Protein AF-K9REZ1-F1 (afdb_monomer)

Nearest PDB structures (foldseek):
  3eqz-assembly1_B-3  TM=6.236E-01  e=1.082E-02  Colwellia psychrerythraea 34H
  2l82-asse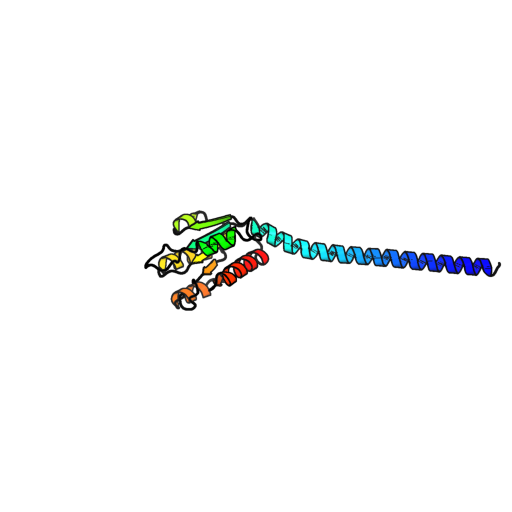mbly1_A  TM=4.446E-01  e=1.397E-02  synthetic construct
  3odp-assembly1_A-2  TM=4.265E-01  e=1.805E-02  Clostridium novyi NT
  7c7s-assembly1_B  TM=4.469E-01  e=6.938E-01  Homo sapiens
  3h24-assembly1_A-2  TM=3.001E-01  e=8.963E-01  Bacillus anthracis str. A2012

Mean predicted aligned error: 8.95 Å

Foldseek 3Di:
DDPVVVVVVVVVVVVVVVVVVVVVVVVVVVVVVVVVVVVVVVLVVLLVVLLQFEEEEAFAPDDPPPPRQCPVLLVVQCPDPSNVNYNYHYDPDCVVLVPDDLRHAYEYEQDPDVVSVVSVLVSCQVSVHAYEYEDQQDPPSDDPVNVVSVVVHDRYHYDHDSVVVVVVSSCCSSPDGDDD

Solvent-accessible surface area (backbone atoms only — not comparable to full-atom values): 10146 Å² total; per-residue (Å²): 134,59,68,67,61,55,54,52,53,51,54,52,51,51,52,50,51,53,50,50,53,50,52,50,50,49,51,52,52,51,51,53,49,51,54,52,52,51,56,52,49,55,55,49,50,49,29,60,58,41,38,65,28,40,38,38,35,40,20,40,69,68,68,87,85,49,90,48,59,56,58,67,59,50,46,53,47,56,70,33,82,93,38,57,66,36,49,75,45,79,40,62,53,74,75,67,55,82,72,64,56,72,67,36,37,38,38,37,44,68,63,96,49,65,65,63,51,49,55,54,48,53,53,29,60,78,55,73,26,43,36,35,37,35,33,85,65,39,90,69,71,68,47,72,72,53,50,60,56,49,76,74,48,90,54,61,47,82,28,42,46,71,72,49,42,56,51,50,54,52,49,49,33,62,67,58,85,84,78,133

pLDDT: mean 84.23, std 11.23, range [49.91, 96.44]

Structure (mmCIF, N/CA/C/O backbone):
data_AF-K9REZ1-F1
#
_entry.id   AF-K9REZ1-F1
#
loop_
_atom_site.group_PDB
_atom_site.id
_atom_site.type_symbol
_atom_site.label_atom_id
_atom_site.label_alt_id
_atom_site.label_comp_id
_atom_site.label_asym_id
_atom_site.label_entity_id
_atom_site.label_seq_id
_atom_site.pdbx_PDB_ins_code
_atom_site.Cartn_x
_atom_site.Cartn_y
_atom_site.Cartn_z
_atom_site.occupancy
_atom_site.B_iso_or_equiv
_atom_site.auth_seq_id
_atom_site.auth_comp_id
_atom_site.auth_asym_id
_atom_site.auth_atom_id
_atom_site.pdbx_PDB_model_num
ATOM 1 N N . MET A 1 1 ? 51.579 -4.250 -58.804 1.00 56.97 1 MET A N 1
ATOM 2 C CA . MET A 1 1 ? 50.614 -3.838 -57.763 1.00 56.97 1 MET A CA 1
ATOM 3 C C . MET A 1 1 ? 51.369 -3.921 -56.447 1.00 56.97 1 MET A C 1
ATOM 5 O O . MET A 1 1 ? 51.675 -5.025 -56.017 1.00 56.97 1 MET A O 1
ATOM 9 N N . ASP A 1 2 ? 51.824 -2.782 -55.924 1.00 72.06 2 ASP A N 1
ATOM 10 C CA . ASP A 1 2 ? 52.833 -2.743 -54.858 1.00 72.06 2 ASP A CA 1
ATOM 11 C C . ASP A 1 2 ? 52.292 -3.264 -53.528 1.00 72.06 2 ASP A C 1
ATOM 13 O O . ASP A 1 2 ? 51.192 -2.903 -53.108 1.00 72.06 2 ASP A O 1
ATOM 17 N N . ALA A 1 3 ? 53.085 -4.096 -52.848 1.00 69.25 3 ALA A N 1
ATOM 18 C CA . ALA A 1 3 ? 52.731 -4.699 -51.564 1.00 69.25 3 ALA A CA 1
ATOM 19 C C . ALA A 1 3 ? 52.290 -3.649 -50.526 1.00 69.25 3 ALA A C 1
ATOM 21 O O . ALA A 1 3 ? 51.374 -3.902 -49.748 1.00 69.25 3 ALA A O 1
ATOM 22 N N . GLN A 1 4 ? 52.862 -2.440 -50.570 1.00 72.88 4 GLN A N 1
ATOM 23 C CA . GLN A 1 4 ? 52.458 -1.316 -49.719 1.00 72.88 4 GLN A CA 1
ATOM 24 C C . GLN A 1 4 ? 50.988 -0.903 -49.913 1.00 72.88 4 GLN A C 1
ATOM 26 O O . GLN A 1 4 ? 50.299 -0.657 -48.924 1.00 72.88 4 GLN A O 1
ATOM 31 N N . ASN A 1 5 ? 50.472 -0.909 -51.146 1.00 72.50 5 ASN A N 1
ATOM 32 C CA . ASN A 1 5 ? 49.075 -0.558 -51.429 1.00 72.50 5 ASN A CA 1
ATOM 33 C C . ASN A 1 5 ? 48.104 -1.634 -50.915 1.00 72.50 5 ASN A C 1
ATOM 35 O O . ASN A 1 5 ? 47.015 -1.316 -50.443 1.00 72.50 5 ASN A O 1
ATOM 39 N N . ILE A 1 6 ? 48.510 -2.908 -50.956 1.00 67.88 6 ILE A N 1
ATOM 40 C CA . ILE A 1 6 ? 47.719 -4.033 -50.431 1.00 67.88 6 ILE A CA 1
ATOM 41 C C . ILE A 1 6 ? 47.675 -3.987 -48.894 1.00 67.88 6 ILE A C 1
ATOM 43 O O . ILE A 1 6 ? 46.601 -4.113 -48.311 1.00 67.88 6 ILE A O 1
ATOM 47 N N . PHE A 1 7 ? 48.807 -3.728 -48.227 1.00 67.25 7 PHE A N 1
ATOM 48 C CA . PHE A 1 7 ? 48.864 -3.590 -46.765 1.00 67.25 7 PHE A CA 1
ATOM 49 C C . PHE A 1 7 ? 48.063 -2.386 -46.243 1.00 67.25 7 PHE A C 1
ATOM 51 O O . PHE A 1 7 ? 47.365 -2.507 -45.234 1.00 67.25 7 PHE A O 1
ATOM 58 N N . GLN A 1 8 ? 48.103 -1.242 -46.935 1.00 70.81 8 GLN A N 1
ATOM 59 C CA . GLN A 1 8 ? 47.292 -0.073 -46.572 1.00 70.81 8 GLN A CA 1
ATOM 60 C C . GLN A 1 8 ? 45.789 -0.325 -46.766 1.00 70.81 8 GLN A C 1
ATOM 62 O O . GLN A 1 8 ? 44.988 0.086 -45.925 1.00 70.81 8 GLN A O 1
ATOM 67 N N . ALA A 1 9 ? 45.398 -1.041 -47.826 1.00 68.38 9 ALA A N 1
ATOM 68 C CA . ALA A 1 9 ? 44.007 -1.423 -48.071 1.00 68.38 9 ALA A CA 1
ATOM 69 C C . ALA A 1 9 ? 43.472 -2.439 -47.041 1.00 68.38 9 ALA A C 1
ATOM 71 O O . ALA A 1 9 ? 42.326 -2.334 -46.612 1.00 68.38 9 ALA A O 1
ATOM 72 N N . LEU A 1 10 ? 44.296 -3.396 -46.602 1.00 68.81 10 LEU A N 1
ATOM 73 C CA . LEU A 1 10 ? 43.926 -4.351 -45.548 1.00 68.81 10 LEU A CA 1
ATOM 74 C C . LEU A 1 10 ? 43.768 -3.654 -44.188 1.00 68.81 10 LEU A C 1
ATOM 76 O O . LEU A 1 10 ? 42.764 -3.847 -43.507 1.00 68.81 10 LEU A O 1
ATOM 80 N N . THR A 1 11 ? 44.701 -2.764 -43.838 1.00 78.56 11 THR A N 1
ATOM 81 C CA . THR A 1 11 ? 44.652 -1.998 -42.578 1.00 78.56 11 THR A CA 1
ATOM 82 C C . THR A 1 11 ? 43.427 -1.077 -42.507 1.00 78.56 11 THR A C 1
ATOM 84 O O . THR A 1 11 ? 42.795 -0.959 -41.457 1.00 78.56 11 THR A O 1
ATOM 87 N N . SER A 1 12 ? 43.054 -0.434 -43.620 1.00 80.56 12 SER A N 1
ATOM 88 C CA . SER A 1 12 ? 41.863 0.424 -43.674 1.00 80.56 12 SER A CA 1
ATOM 89 C C . SER A 1 12 ? 40.556 -0.374 -43.621 1.00 80.56 12 SER A C 1
ATOM 91 O O . SER A 1 12 ? 39.600 0.069 -42.980 1.00 80.56 12 SER A O 1
ATOM 93 N N . ALA A 1 13 ? 40.521 -1.575 -44.209 1.00 83.81 13 ALA A N 1
ATOM 94 C CA . ALA A 1 13 ? 39.383 -2.486 -44.116 1.00 83.81 13 ALA A CA 1
ATOM 95 C C . ALA A 1 13 ? 39.175 -3.024 -42.687 1.00 83.81 13 ALA A C 1
ATOM 97 O O . ALA A 1 13 ? 38.042 -3.052 -42.202 1.00 83.81 13 ALA A O 1
ATOM 98 N N . ASP A 1 14 ? 40.249 -3.387 -41.982 1.00 85.69 14 ASP A N 1
ATOM 99 C CA . ASP A 1 14 ? 40.176 -3.836 -40.586 1.00 85.69 14 ASP A CA 1
ATOM 100 C C . ASP A 1 14 ? 39.760 -2.704 -39.636 1.00 85.69 14 ASP A C 1
ATOM 102 O O . ASP A 1 14 ? 38.931 -2.911 -38.743 1.00 85.69 14 ASP A O 1
ATOM 106 N N . ALA A 1 15 ? 40.254 -1.482 -39.866 1.00 85.38 15 ALA A N 1
ATOM 107 C CA . ALA A 1 15 ? 39.818 -0.295 -39.131 1.00 85.38 15 ALA A CA 1
ATOM 108 C C . ALA A 1 15 ? 38.320 -0.009 -39.345 1.00 85.38 15 ALA A C 1
ATOM 110 O O . ALA A 1 15 ? 37.593 0.230 -38.378 1.00 85.38 15 ALA A O 1
ATOM 111 N N . LEU A 1 16 ? 37.835 -0.101 -40.589 1.00 89.25 16 LEU A N 1
ATOM 112 C CA . LEU A 1 16 ? 36.417 0.059 -40.921 1.00 89.25 16 LEU A CA 1
ATOM 113 C C . LEU A 1 16 ? 35.558 -1.018 -40.247 1.00 89.25 16 LEU A C 1
ATOM 115 O O . LEU A 1 16 ? 34.520 -0.710 -39.663 1.00 89.25 16 LEU A O 1
ATOM 119 N N . ARG A 1 17 ? 36.003 -2.278 -40.281 1.00 91.31 17 ARG A N 1
ATOM 120 C CA . ARG A 1 17 ? 35.318 -3.399 -39.629 1.00 91.31 17 ARG A CA 1
ATOM 121 C C . ARG A 1 17 ? 35.220 -3.186 -38.119 1.00 91.31 17 ARG A C 1
ATOM 123 O O . ARG A 1 17 ? 34.135 -3.333 -37.561 1.00 91.31 17 ARG A O 1
ATOM 130 N N . SER A 1 18 ? 36.321 -2.808 -37.468 1.00 88.19 18 SER A N 1
ATOM 131 C CA . SER A 1 18 ? 36.358 -2.505 -36.031 1.00 88.19 18 SER A CA 1
ATOM 132 C C . SER A 1 18 ? 35.419 -1.350 -35.663 1.00 88.19 18 SER A C 1
ATOM 134 O O . SER A 1 18 ? 34.658 -1.439 -34.695 1.00 88.19 18 SER A O 1
ATOM 136 N N . LEU A 1 19 ? 35.395 -0.296 -36.484 1.00 92.19 19 LEU A N 1
ATOM 137 C CA . LEU A 1 19 ? 34.500 0.843 -36.304 1.00 92.19 19 LEU A CA 1
ATOM 138 C C . LEU A 1 19 ? 33.027 0.429 -36.425 1.00 92.19 19 LEU A C 1
ATOM 140 O O . LEU A 1 19 ? 32.226 0.778 -35.561 1.00 92.19 19 LEU A O 1
ATOM 144 N N . ILE A 1 20 ? 32.672 -0.383 -37.427 1.00 93.12 20 ILE A N 1
ATOM 145 C CA . ILE A 1 20 ? 31.309 -0.913 -37.592 1.00 93.12 20 ILE A CA 1
ATOM 146 C C . ILE A 1 20 ? 30.906 -1.775 -36.388 1.00 93.12 20 ILE A C 1
ATOM 148 O O . ILE A 1 20 ? 29.826 -1.573 -35.835 1.00 93.12 20 ILE A O 1
ATOM 152 N N . PHE A 1 21 ? 31.762 -2.697 -35.934 1.00 94.31 21 PHE A N 1
ATOM 153 C CA . PHE A 1 21 ? 31.472 -3.516 -34.749 1.00 94.31 21 PHE A CA 1
ATOM 154 C C . PHE A 1 21 ? 31.289 -2.673 -33.487 1.00 94.31 21 PHE A C 1
ATOM 156 O O . PHE A 1 21 ? 30.399 -2.963 -32.690 1.00 94.31 21 PHE A O 1
ATOM 163 N N . THR A 1 22 ? 32.089 -1.619 -33.324 1.00 92.62 22 THR A N 1
ATOM 164 C CA . THR A 1 22 ? 31.974 -0.687 -32.195 1.00 92.62 22 THR A CA 1
ATOM 165 C C . THR A 1 22 ? 30.656 0.088 -32.244 1.00 92.62 22 THR A C 1
ATOM 167 O O . THR A 1 22 ? 29.972 0.208 -31.232 1.00 92.62 22 THR A O 1
ATOM 170 N N . LEU A 1 23 ? 30.239 0.562 -33.420 1.00 94.25 23 LEU A N 1
ATOM 171 C CA . LEU A 1 23 ? 28.950 1.241 -33.577 1.00 94.25 23 LEU A CA 1
ATOM 172 C C . LEU A 1 23 ? 27.767 0.296 -33.332 1.00 94.25 23 LEU A C 1
ATOM 174 O O . LEU A 1 23 ? 26.799 0.680 -32.674 1.00 94.25 23 LEU A O 1
ATOM 178 N N . ILE A 1 24 ? 27.848 -0.948 -33.811 1.00 94.75 24 ILE A N 1
ATOM 179 C CA . ILE A 1 24 ? 26.820 -1.968 -33.568 1.00 94.75 24 ILE A CA 1
ATOM 180 C C . ILE A 1 24 ? 26.739 -2.300 -32.074 1.00 94.75 24 ILE A C 1
ATOM 182 O O . ILE A 1 24 ? 25.639 -2.346 -31.523 1.00 94.75 24 ILE A O 1
ATOM 186 N N . SER A 1 25 ? 27.874 -2.497 -31.397 1.00 94.81 25 SER A N 1
ATOM 187 C CA . SER A 1 25 ? 27.890 -2.813 -29.965 1.00 94.81 25 SER A CA 1
ATOM 188 C C . SER A 1 25 ? 27.354 -1.654 -29.121 1.00 94.81 25 SER A C 1
ATOM 190 O O . SER A 1 25 ? 26.557 -1.889 -28.212 1.00 94.81 25 SER A O 1
ATOM 192 N N . MET A 1 26 ? 27.683 -0.406 -29.474 1.00 95.00 26 MET A N 1
ATOM 193 C CA . MET A 1 26 ? 27.085 0.792 -28.875 1.00 95.00 26 MET A CA 1
ATOM 194 C C . MET A 1 26 ? 25.572 0.849 -29.105 1.00 95.00 26 MET A C 1
ATOM 196 O O . MET A 1 26 ? 24.821 1.100 -28.163 1.00 95.00 26 MET A O 1
ATOM 200 N N . GLY A 1 27 ? 25.108 0.569 -30.326 1.00 95.81 27 GLY A N 1
ATOM 201 C CA . GLY A 1 27 ? 23.683 0.549 -30.660 1.00 95.81 27 GLY A CA 1
ATOM 202 C C . GLY A 1 27 ? 22.902 -0.499 -29.862 1.00 95.81 27 GLY A C 1
ATOM 203 O O . GLY A 1 27 ? 21.854 -0.193 -29.290 1.00 95.81 27 GLY A O 1
ATOM 204 N N . ILE A 1 28 ? 23.440 -1.717 -29.753 1.00 96.44 28 ILE A N 1
ATOM 205 C CA . ILE A 1 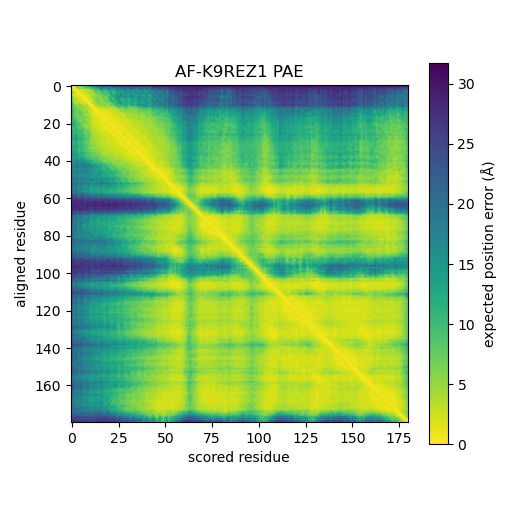28 ? 22.853 -2.794 -28.942 1.00 96.44 28 ILE A CA 1
ATOM 206 C C . ILE A 1 28 ? 22.846 -2.403 -27.460 1.00 96.44 28 ILE A C 1
ATOM 208 O O . ILE A 1 28 ? 21.817 -2.542 -26.796 1.00 96.44 28 ILE A O 1
ATOM 212 N N . GLY A 1 29 ? 23.957 -1.867 -26.943 1.00 96.06 29 GLY A N 1
ATOM 213 C CA . GLY A 1 29 ? 24.061 -1.412 -25.556 1.00 96.06 29 GLY A CA 1
ATOM 214 C C . GLY A 1 29 ? 23.039 -0.324 -25.219 1.00 96.06 29 GLY A C 1
ATOM 215 O O . GLY A 1 29 ? 22.340 -0.417 -24.206 1.00 96.06 29 GLY A O 1
ATOM 216 N N . ALA A 1 30 ? 22.882 0.666 -26.099 1.00 96.19 30 ALA A N 1
ATOM 217 C CA . ALA A 1 30 ? 21.887 1.724 -25.954 1.00 96.19 30 ALA A CA 1
ATOM 218 C C . ALA A 1 30 ? 20.455 1.168 -25.979 1.00 96.19 30 ALA A C 1
ATOM 220 O O . ALA A 1 30 ? 19.637 1.537 -25.135 1.00 96.19 30 ALA A O 1
ATOM 221 N N . PHE A 1 31 ? 20.154 0.238 -26.890 1.00 96.31 31 PHE A N 1
ATOM 222 C CA . PHE A 1 31 ? 18.834 -0.386 -26.982 1.00 96.31 31 PHE A CA 1
ATOM 223 C C . PHE A 1 31 ? 18.479 -1.203 -25.733 1.00 96.31 31 PHE A C 1
ATOM 225 O O . PHE A 1 31 ? 17.372 -1.069 -25.204 1.00 96.31 31 PHE A O 1
ATOM 232 N N . ILE A 1 32 ? 19.413 -2.018 -25.231 1.00 95.88 32 ILE A N 1
ATOM 233 C CA . ILE A 1 32 ? 19.219 -2.804 -24.003 1.00 95.88 32 ILE A CA 1
ATOM 234 C C . ILE A 1 32 ? 18.994 -1.869 -22.813 1.00 95.88 32 ILE A C 1
ATOM 236 O O . ILE A 1 32 ? 18.035 -2.053 -22.061 1.00 95.88 32 ILE A O 1
ATOM 240 N N . THR A 1 33 ? 19.822 -0.829 -22.682 1.00 95.38 33 THR A N 1
ATOM 241 C CA . THR A 1 33 ? 19.706 0.165 -21.606 1.00 95.38 33 THR A CA 1
ATOM 242 C C . THR A 1 33 ? 18.359 0.881 -21.663 1.00 95.38 33 THR A C 1
ATOM 244 O O . THR A 1 33 ? 17.663 0.968 -20.654 1.00 95.38 33 THR A O 1
ATOM 247 N N . TYR A 1 34 ? 17.932 1.321 -22.848 1.00 95.69 34 TYR A N 1
ATOM 248 C CA . TYR A 1 34 ? 16.625 1.940 -23.053 1.00 95.69 34 TYR A CA 1
ATOM 249 C C . TYR A 1 34 ? 15.474 1.013 -22.644 1.00 95.69 34 TYR A C 1
ATOM 251 O O . TYR A 1 34 ? 14.575 1.426 -21.911 1.00 95.69 34 TYR A O 1
ATOM 259 N N . LYS A 1 35 ? 15.498 -0.257 -23.074 1.00 94.25 35 LYS A N 1
ATOM 260 C CA . LYS A 1 35 ? 14.467 -1.242 -22.712 1.00 94.25 35 LYS A CA 1
ATOM 261 C C . LYS A 1 35 ? 14.418 -1.492 -21.207 1.00 94.25 35 LYS A C 1
ATOM 263 O O . LYS A 1 35 ? 13.324 -1.587 -20.650 1.00 94.25 35 LYS A O 1
ATOM 268 N N . PHE A 1 36 ? 15.575 -1.573 -20.559 1.00 93.00 36 PHE A N 1
ATOM 269 C CA . PHE A 1 36 ? 15.678 -1.753 -19.116 1.00 93.00 36 PHE A CA 1
ATOM 270 C C . PHE A 1 36 ? 15.131 -0.543 -18.345 1.00 93.00 36 PHE A C 1
ATOM 272 O O . PHE A 1 36 ? 14.285 -0.709 -17.466 1.00 93.00 36 PHE A O 1
ATOM 279 N N . LEU A 1 37 ? 15.528 0.675 -18.730 1.00 92.38 37 LEU A N 1
ATOM 280 C CA . LEU A 1 37 ? 15.008 1.912 -18.143 1.00 92.38 37 LEU A CA 1
ATOM 281 C C . LEU A 1 37 ? 13.496 2.030 -18.334 1.00 92.38 37 LEU A C 1
ATOM 283 O O . LEU A 1 37 ? 12.779 2.319 -17.382 1.00 92.38 37 LEU A O 1
ATOM 287 N N . PHE A 1 38 ? 12.989 1.732 -19.532 1.00 90.25 38 PHE A N 1
ATOM 288 C CA . PHE A 1 38 ? 11.554 1.739 -19.806 1.00 90.25 38 PHE A CA 1
ATOM 289 C C . PHE A 1 38 ? 10.788 0.733 -18.933 1.00 90.25 38 PHE A C 1
ATOM 291 O O . PHE A 1 38 ? 9.696 1.027 -18.443 1.00 90.25 38 PHE A O 1
ATOM 298 N N . PHE A 1 39 ? 11.356 -0.454 -18.708 1.00 86.31 39 PHE A N 1
ATOM 299 C CA . PHE A 1 39 ? 10.761 -1.467 -17.840 1.00 86.31 39 PHE A CA 1
ATOM 300 C C . PHE A 1 39 ? 10.666 -1.005 -16.377 1.00 86.31 39 PHE A C 1
ATOM 302 O O . PHE A 1 39 ? 9.612 -1.176 -15.760 1.00 86.31 39 PHE A O 1
ATOM 309 N N . ILE A 1 40 ? 11.727 -0.397 -15.834 1.00 86.69 40 ILE A N 1
ATOM 310 C CA . ILE A 1 40 ? 11.722 0.177 -14.477 1.00 86.69 40 ILE A CA 1
ATOM 311 C C . ILE A 1 40 ? 10.731 1.337 -14.397 1.00 86.69 40 ILE A C 1
ATOM 313 O O . ILE A 1 40 ? 9.845 1.331 -13.542 1.00 86.69 40 ILE A O 1
ATOM 317 N N . TYR A 1 41 ? 10.804 2.267 -15.350 1.00 87.75 41 TYR A N 1
ATOM 318 C CA . TYR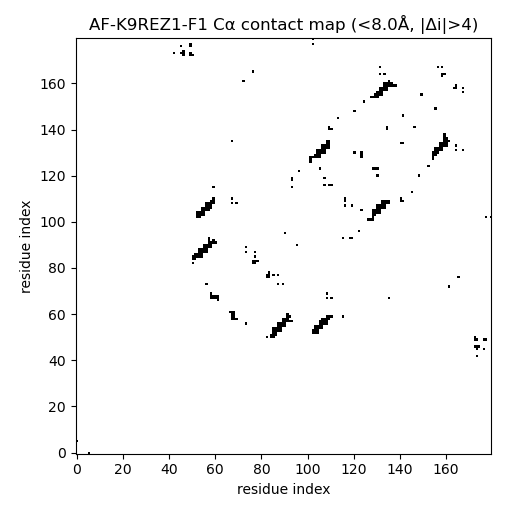 A 1 41 ? 9.941 3.441 -15.406 1.00 87.75 41 TYR A CA 1
ATOM 319 C C . TYR A 1 41 ? 8.455 3.068 -15.412 1.00 87.75 41 TYR A C 1
ATOM 321 O O . TYR A 1 41 ? 7.644 3.682 -14.725 1.00 87.75 41 TYR A O 1
ATOM 329 N N . ARG A 1 42 ? 8.072 2.001 -16.126 1.00 81.31 42 ARG A N 1
ATOM 330 C CA . ARG A 1 42 ? 6.684 1.520 -16.132 1.00 81.31 42 ARG A CA 1
ATOM 331 C C . ARG A 1 42 ? 6.205 1.068 -14.747 1.00 81.31 42 ARG A C 1
ATOM 333 O O . ARG A 1 42 ? 5.037 1.279 -14.420 1.00 81.31 42 ARG A O 1
ATOM 340 N N . LYS A 1 43 ? 7.070 0.438 -13.944 1.00 77.69 43 LYS A N 1
ATOM 341 C CA . LYS A 1 43 ? 6.735 0.034 -12.567 1.00 77.69 43 LYS A CA 1
ATOM 342 C C . LYS A 1 43 ? 6.596 1.248 -11.658 1.00 77.69 43 LYS A C 1
ATOM 344 O O . LYS A 1 43 ? 5.633 1.329 -10.899 1.00 77.69 43 LYS A O 1
ATOM 349 N N . GLU A 1 44 ? 7.505 2.206 -11.784 1.00 82.69 44 GLU A N 1
ATOM 350 C CA . GLU A 1 44 ? 7.453 3.453 -11.022 1.00 82.69 44 GLU A CA 1
ATOM 351 C C . GLU A 1 44 ? 6.204 4.269 -11.360 1.00 82.69 44 GLU A C 1
ATOM 353 O O . GLU A 1 44 ? 5.509 4.738 -10.465 1.00 82.69 44 GLU A O 1
ATOM 358 N N . MET A 1 45 ? 5.829 4.349 -12.637 1.00 81.44 45 MET A N 1
ATOM 359 C CA . MET A 1 45 ? 4.613 5.038 -13.073 1.00 81.44 45 MET A CA 1
ATOM 360 C C . MET A 1 45 ? 3.342 4.510 -12.401 1.00 81.44 45 MET A C 1
ATOM 362 O O . MET A 1 45 ? 2.450 5.292 -12.067 1.00 81.44 45 MET A O 1
ATOM 366 N N . LYS A 1 46 ? 3.248 3.194 -12.177 1.00 81.44 46 LYS A N 1
ATOM 367 C CA . LYS A 1 46 ? 2.123 2.593 -11.449 1.00 81.44 46 LYS A CA 1
ATOM 368 C C . LYS A 1 46 ? 2.083 3.074 -9.998 1.00 81.44 46 LYS A C 1
ATOM 370 O O . LYS A 1 46 ? 1.029 3.496 -9.529 1.00 81.44 46 LYS A O 1
ATOM 375 N N . LEU A 1 47 ? 3.231 3.055 -9.324 1.00 82.44 47 LEU A N 1
ATOM 376 C CA . LEU A 1 47 ? 3.371 3.553 -7.958 1.00 82.44 47 LEU A CA 1
ATOM 377 C C . LEU A 1 47 ? 2.971 5.038 -7.872 1.00 82.44 47 LEU A C 1
ATOM 379 O O . LEU A 1 47 ? 2.141 5.402 -7.042 1.00 82.44 47 LEU A O 1
ATOM 383 N N . PHE A 1 48 ? 3.460 5.876 -8.792 1.00 82.44 48 PHE A N 1
ATOM 384 C CA . PHE A 1 48 ? 3.114 7.300 -8.850 1.00 82.44 48 PHE A CA 1
ATOM 385 C C . PHE A 1 48 ? 1.632 7.562 -9.113 1.00 82.44 48 PHE A C 1
ATOM 387 O O . PHE A 1 48 ? 1.054 8.473 -8.519 1.00 82.44 48 PHE A O 1
ATOM 394 N N . ARG A 1 49 ? 0.981 6.764 -9.967 1.00 82.56 49 ARG A N 1
ATOM 395 C CA . ARG A 1 49 ? -0.475 6.849 -10.145 1.00 82.56 49 ARG A CA 1
ATOM 396 C C . ARG A 1 49 ? -1.203 6.498 -8.850 1.00 82.56 49 ARG A C 1
ATOM 398 O O . ARG A 1 49 ? -2.127 7.206 -8.458 1.00 82.56 49 ARG A O 1
ATOM 405 N N . ASN A 1 50 ? -0.762 5.446 -8.172 1.00 84.12 50 ASN A N 1
ATOM 406 C CA . ASN A 1 50 ? -1.375 4.989 -6.935 1.00 84.12 50 ASN A CA 1
ATOM 407 C C . ASN A 1 50 ? -1.172 5.960 -5.764 1.00 84.12 50 ASN A C 1
ATOM 409 O O . ASN A 1 50 ? -2.024 6.009 -4.882 1.00 84.12 50 ASN A O 1
ATOM 413 N N . PHE A 1 51 ? -0.129 6.793 -5.765 1.00 84.00 51 PHE A N 1
ATOM 414 C CA . PHE A 1 51 ? 0.023 7.847 -4.755 1.00 84.00 51 PHE A CA 1
ATOM 415 C C . PHE A 1 51 ? -1.069 8.924 -4.799 1.00 84.00 51 PHE A C 1
ATOM 417 O O . PHE A 1 51 ? -1.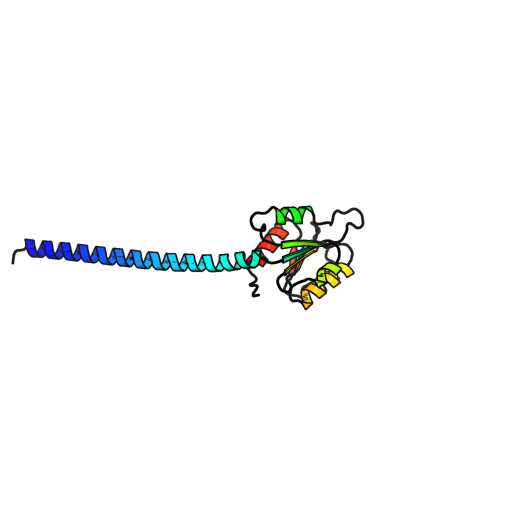274 9.616 -3.811 1.00 84.00 51 PHE A O 1
ATOM 424 N N . LYS A 1 52 ? -1.839 9.037 -5.889 1.00 82.00 52 LYS A N 1
ATOM 425 C CA . LYS A 1 52 ? -3.003 9.941 -5.952 1.00 82.00 52 LYS A CA 1
ATOM 426 C C . LYS A 1 52 ? -4.234 9.402 -5.215 1.00 82.00 52 LYS A C 1
ATOM 428 O O . LYS A 1 52 ? -5.268 10.069 -5.165 1.00 82.00 52 LYS A O 1
ATOM 433 N N . ARG A 1 53 ? -4.166 8.177 -4.689 1.00 82.38 53 ARG A N 1
ATOM 434 C CA . ARG A 1 53 ? -5.302 7.509 -4.051 1.00 82.38 53 ARG A CA 1
ATOM 435 C C . ARG A 1 53 ? -5.626 8.142 -2.704 1.00 82.38 53 ARG A C 1
ATOM 437 O O . ARG A 1 53 ? -4.782 8.729 -2.028 1.00 82.38 53 ARG A O 1
ATOM 444 N N . LYS A 1 54 ? -6.889 8.007 -2.309 1.00 87.50 54 LYS A N 1
ATOM 445 C CA . LYS A 1 54 ? -7.356 8.450 -0.995 1.00 87.50 54 LYS A CA 1
ATOM 446 C C . LYS A 1 54 ? -7.023 7.371 0.031 1.00 87.50 54 LYS A C 1
ATOM 448 O O . LYS A 1 54 ? -7.355 6.204 -0.177 1.00 87.50 54 LYS A O 1
ATOM 453 N N . LEU A 1 55 ? -6.401 7.774 1.131 1.00 89.94 55 LEU A N 1
ATOM 454 C CA . LEU A 1 55 ? -6.178 6.927 2.293 1.00 89.94 55 LEU A CA 1
ATOM 455 C C . LEU A 1 55 ? -7.150 7.342 3.391 1.00 89.94 55 LEU A C 1
ATOM 457 O O . LEU A 1 55 ? -7.136 8.490 3.837 1.00 89.94 55 LEU A O 1
ATOM 461 N N . ILE A 1 56 ? -8.002 6.416 3.817 1.00 90.62 56 ILE A N 1
ATOM 462 C CA . ILE A 1 56 ? -9.004 6.672 4.850 1.00 90.62 56 ILE A CA 1
ATOM 463 C C . ILE A 1 56 ? -8.580 5.945 6.117 1.00 90.62 56 ILE A C 1
ATOM 465 O O . ILE A 1 56 ? -8.446 4.728 6.118 1.00 90.62 56 ILE A O 1
ATOM 469 N N . VAL A 1 57 ? -8.376 6.693 7.194 1.00 91.06 57 VAL A N 1
ATOM 470 C CA . VAL A 1 57 ? -8.006 6.162 8.504 1.00 91.06 57 VAL A CA 1
ATOM 471 C C . VAL A 1 57 ? -9.231 6.209 9.404 1.00 91.06 57 VAL A C 1
ATOM 473 O O . VAL A 1 57 ? -9.705 7.284 9.773 1.00 91.06 57 VAL A O 1
ATOM 476 N N . LEU A 1 58 ? -9.755 5.030 9.710 1.00 89.19 58 LEU A N 1
ATOM 477 C CA . LEU A 1 58 ? -10.864 4.790 10.618 1.00 89.19 58 LEU A CA 1
ATOM 478 C C . LEU A 1 58 ? -10.279 4.367 11.961 1.00 89.19 58 LEU A C 1
ATOM 480 O O . LEU A 1 58 ? -9.882 3.218 12.137 1.00 89.19 58 LEU A O 1
ATOM 484 N N . ALA A 1 59 ? -10.176 5.321 12.878 1.00 86.06 59 ALA A N 1
ATOM 485 C CA . ALA A 1 59 ? -9.645 5.088 14.214 1.00 86.06 59 ALA A CA 1
ATOM 486 C C . ALA A 1 59 ? -10.776 5.293 15.230 1.00 86.06 59 ALA A C 1
ATOM 488 O O . ALA A 1 59 ? -11.346 6.390 15.258 1.00 86.06 59 ALA A O 1
ATOM 489 N N . PRO A 1 60 ? -11.135 4.281 16.038 1.00 79.50 60 PRO A N 1
ATOM 490 C CA . PRO A 1 60 ? -12.174 4.431 17.044 1.00 79.50 60 PRO A CA 1
ATOM 491 C C . PRO A 1 60 ? -11.801 5.538 18.038 1.00 79.50 60 PRO A C 1
ATOM 493 O O . PRO A 1 60 ? -10.633 5.767 18.352 1.00 79.50 60 PRO A O 1
ATOM 496 N N . GLU A 1 61 ? -12.810 6.261 18.522 1.00 70.31 61 GLU A N 1
ATOM 497 C CA . GLU A 1 61 ? -12.601 7.262 19.565 1.00 70.31 61 GLU A CA 1
ATOM 498 C C . GLU A 1 61 ? -12.098 6.615 20.855 1.00 70.31 61 GLU A C 1
ATOM 500 O O . GLU A 1 61 ? -12.465 5.488 21.191 1.00 70.31 61 GLU A O 1
ATOM 505 N N . ASN A 1 62 ? -11.256 7.362 21.569 1.00 62.88 62 ASN A N 1
ATOM 506 C CA . ASN A 1 62 ? -10.612 6.956 22.809 1.00 62.88 62 ASN A CA 1
ATOM 507 C C . ASN A 1 62 ? -11.679 6.581 23.855 1.00 62.88 62 ASN A C 1
ATOM 509 O O . ASN A 1 62 ? -12.247 7.440 24.530 1.00 62.88 62 ASN A O 1
ATOM 513 N N . LYS A 1 63 ? -11.993 5.288 23.962 1.00 52.72 63 LYS A N 1
ATOM 514 C CA . LYS A 1 63 ? -12.836 4.736 25.020 1.00 52.72 63 LYS A CA 1
ATOM 515 C C . LYS A 1 63 ? -11.910 4.027 26.002 1.00 52.72 63 LYS A C 1
ATOM 517 O O . LYS A 1 63 ? -11.201 3.104 25.621 1.00 52.72 63 LYS A O 1
ATOM 522 N N . TYR A 1 64 ? -11.954 4.451 27.266 1.00 50.00 64 TYR A N 1
ATOM 523 C CA . TYR A 1 64 ? -11.224 3.855 28.399 1.00 50.00 64 TYR A CA 1
ATOM 524 C C . TYR A 1 64 ? -9.725 4.190 28.520 1.00 50.00 64 TYR A C 1
ATOM 526 O O . TYR A 1 64 ? -8.959 3.393 29.053 1.00 50.00 64 TYR A O 1
ATOM 534 N N . GLY A 1 65 ? -9.297 5.382 28.090 1.00 51.94 65 GLY A N 1
ATOM 535 C CA . GLY A 1 65 ? -7.979 5.929 28.449 1.00 51.94 65 GLY A CA 1
ATOM 536 C C . GLY A 1 65 ? -6.781 5.300 27.729 1.00 51.94 65 GLY A C 1
ATOM 537 O O . GLY A 1 65 ? -5.644 5.650 28.036 1.00 51.94 65 GLY A O 1
ATOM 538 N N . GLN A 1 66 ? -7.015 4.410 26.761 1.00 59.44 66 GLN A N 1
ATOM 539 C CA . GLN A 1 66 ? -5.986 3.931 25.841 1.00 59.44 66 GLN A CA 1
ATOM 540 C C . GLN A 1 66 ? -6.003 4.796 24.583 1.00 59.44 66 GLN A C 1
ATOM 542 O O . GLN A 1 66 ? -7.020 4.885 23.896 1.00 59.44 66 GLN A O 1
ATOM 547 N N . ASN A 1 67 ? -4.881 5.451 24.278 1.00 60.72 67 ASN A N 1
ATOM 548 C CA . ASN A 1 67 ? -4.780 6.363 23.144 1.00 60.72 67 ASN A CA 1
ATOM 549 C C . ASN A 1 67 ? -4.803 5.598 21.804 1.00 60.72 67 ASN A C 1
ATOM 551 O O . ASN A 1 67 ? -3.768 5.325 21.211 1.00 60.72 67 ASN A O 1
ATOM 555 N N . MET A 1 68 ? -5.997 5.227 21.337 1.00 71.00 68 MET A N 1
ATOM 556 C CA . MET A 1 68 ? -6.233 4.507 20.076 1.00 71.00 68 MET A CA 1
ATOM 557 C C . MET A 1 68 ? -6.564 5.462 18.912 1.00 71.00 68 MET A C 1
ATOM 559 O O . MET A 1 68 ? -7.238 5.090 17.955 1.00 71.00 68 MET A O 1
ATOM 563 N N . ASN A 1 69 ? -6.128 6.722 18.967 1.00 74.00 69 ASN A N 1
ATOM 564 C CA . ASN A 1 69 ? -6.573 7.757 18.024 1.00 74.00 69 ASN A CA 1
ATOM 565 C C . ASN A 1 69 ? -5.815 7.776 16.674 1.00 74.00 69 ASN A C 1
ATOM 567 O O . ASN A 1 69 ? -6.274 8.449 15.743 1.00 74.00 69 ASN A O 1
ATOM 571 N N . MET A 1 70 ? -4.720 7.013 16.555 1.00 86.06 70 MET A N 1
ATOM 572 C CA . MET A 1 70 ? -3.809 6.940 15.399 1.00 86.06 70 MET A CA 1
ATOM 573 C C . MET A 1 70 ? -3.269 8.300 14.921 1.00 86.06 70 MET A C 1
ATOM 575 O O . MET A 1 70 ? -3.014 8.484 13.728 1.00 86.06 70 MET A O 1
ATOM 579 N N . GLU A 1 71 ? -3.185 9.299 15.802 1.00 87.62 71 GLU A N 1
ATOM 580 C CA . GLU A 1 71 ? -2.763 10.646 15.399 1.00 87.62 71 GLU A CA 1
ATOM 581 C C . GLU A 1 71 ? -1.298 10.671 14.971 1.00 87.62 71 GLU A C 1
ATOM 583 O O . GLU A 1 71 ? -1.003 11.156 13.875 1.00 87.62 71 GLU A O 1
ATOM 588 N N . ASP A 1 72 ? -0.430 10.041 15.759 1.00 87.25 72 ASP A N 1
ATOM 589 C CA . ASP A 1 72 ? 1.000 9.940 15.476 1.00 87.25 72 ASP A CA 1
ATOM 590 C C . ASP A 1 72 ? 1.250 9.174 14.169 1.00 87.25 72 ASP A C 1
ATOM 592 O O . ASP A 1 72 ? 2.017 9.612 13.314 1.00 87.25 72 ASP A O 1
ATOM 596 N N . GLU A 1 73 ? 0.556 8.054 13.940 1.00 90.12 73 GLU A N 1
ATOM 597 C CA . GLU A 1 73 ? 0.685 7.288 12.698 1.00 90.12 73 GLU A CA 1
ATOM 598 C C . GLU A 1 73 ? 0.233 8.096 11.479 1.00 90.12 73 GLU A C 1
ATOM 600 O O . GLU A 1 73 ? 0.880 8.054 10.430 1.00 90.12 73 GLU A O 1
ATOM 605 N N . VAL A 1 74 ? -0.861 8.854 11.597 1.00 90.50 74 VAL A N 1
ATOM 606 C CA . VAL A 1 74 ? -1.332 9.726 10.514 1.00 90.50 74 VAL A CA 1
ATOM 607 C C . VAL A 1 74 ? -0.333 10.846 10.239 1.00 90.50 74 VAL A C 1
ATOM 609 O O . VAL A 1 74 ? -0.104 11.173 9.071 1.00 90.50 74 VAL A O 1
ATOM 612 N N . GLU A 1 75 ? 0.263 11.430 11.274 1.00 89.94 75 GLU A N 1
ATOM 613 C CA . GLU A 1 75 ? 1.299 12.449 11.124 1.00 89.94 75 GLU A CA 1
ATOM 614 C C . GLU A 1 75 ? 2.551 11.880 10.448 1.00 89.94 75 GLU A C 1
ATOM 616 O O . GLU A 1 75 ? 3.044 12.470 9.483 1.00 89.94 75 GLU A O 1
ATOM 621 N N . ILE A 1 76 ? 3.006 10.691 10.851 1.00 90.31 76 ILE A N 1
ATOM 622 C CA . ILE A 1 76 ? 4.125 9.986 10.209 1.00 90.31 76 ILE A CA 1
ATOM 623 C C . ILE A 1 76 ? 3.828 9.737 8.726 1.00 90.31 76 ILE A C 1
ATOM 625 O O . ILE A 1 76 ? 4.688 9.966 7.877 1.00 90.31 76 ILE A O 1
ATOM 629 N N . ILE A 1 77 ? 2.612 9.303 8.380 1.00 90.56 77 ILE A N 1
ATOM 630 C CA . ILE A 1 77 ? 2.234 9.081 6.977 1.00 90.56 77 ILE A CA 1
ATOM 631 C C . ILE A 1 77 ? 2.267 10.399 6.194 1.00 90.56 77 ILE A C 1
ATOM 633 O O . ILE A 1 77 ? 2.802 10.431 5.091 1.00 90.56 77 ILE A O 1
ATOM 637 N N . LYS A 1 78 ? 1.721 11.490 6.745 1.00 88.94 78 LYS A N 1
ATOM 638 C CA . LYS A 1 78 ? 1.658 12.793 6.059 1.00 88.94 78 LYS A CA 1
ATOM 639 C C . LYS A 1 78 ? 3.023 13.458 5.891 1.00 88.94 78 LYS A C 1
ATOM 641 O O . LYS A 1 78 ? 3.249 14.131 4.889 1.00 88.94 78 LYS A O 1
ATOM 646 N N . THR A 1 79 ? 3.906 13.304 6.874 1.00 89.31 79 THR A N 1
ATOM 647 C CA . THR A 1 79 ? 5.251 13.900 6.868 1.00 89.31 79 THR A CA 1
ATOM 648 C C . THR A 1 79 ? 6.246 13.088 6.041 1.00 89.31 79 THR A C 1
ATOM 650 O O . THR A 1 79 ? 7.265 13.628 5.611 1.00 89.31 79 THR A O 1
ATOM 653 N N . ASN A 1 80 ? 5.954 11.814 5.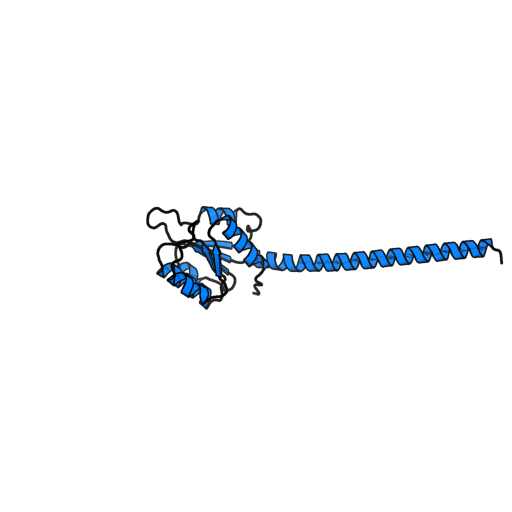762 1.00 88.00 80 ASN A N 1
ATOM 654 C CA . ASN A 1 80 ? 6.805 10.980 4.926 1.00 88.00 80 ASN A CA 1
ATOM 655 C C . ASN A 1 80 ? 6.824 11.492 3.466 1.00 88.00 80 ASN A C 1
ATOM 657 O O . ASN A 1 80 ? 5.776 11.520 2.812 1.00 88.00 80 ASN A O 1
ATOM 661 N N . PRO A 1 81 ? 8.002 11.829 2.899 1.00 86.00 81 PRO A N 1
ATOM 662 C CA . PRO A 1 81 ? 8.116 12.339 1.531 1.00 86.00 81 PRO A CA 1
ATOM 663 C C . PRO A 1 81 ? 7.544 11.408 0.457 1.00 86.00 81 PRO A C 1
ATOM 665 O O . PRO A 1 81 ? 7.092 11.886 -0.579 1.00 86.00 81 PRO A O 1
ATOM 668 N N . LEU A 1 82 ? 7.532 10.093 0.702 1.00 84.00 82 LEU A N 1
ATOM 669 C CA . LEU A 1 82 ? 6.964 9.108 -0.223 1.00 84.00 82 LEU A CA 1
ATOM 670 C C . LEU A 1 82 ? 5.436 9.201 -0.320 1.00 84.00 82 LEU A C 1
ATOM 672 O O . LEU A 1 82 ? 4.859 8.778 -1.314 1.00 84.00 82 LEU A O 1
ATOM 676 N N . PHE A 1 83 ? 4.778 9.737 0.706 1.00 87.44 83 PHE A N 1
ATOM 677 C CA . PHE A 1 83 ? 3.324 9.713 0.869 1.00 87.44 83 PHE A CA 1
ATOM 678 C C . PHE A 1 83 ? 2.687 11.103 0.854 1.00 87.44 83 PHE A C 1
ATOM 680 O O . PHE A 1 83 ? 1.472 11.212 0.985 1.00 87.44 83 PHE A O 1
ATOM 687 N N . ASN A 1 84 ? 3.470 12.163 0.644 1.00 81.75 84 ASN A N 1
ATOM 688 C CA . ASN A 1 84 ? 3.012 13.556 0.675 1.00 81.75 84 ASN A CA 1
ATOM 689 C C . ASN A 1 84 ? 1.838 13.873 -0.278 1.00 81.75 84 ASN A C 1
ATOM 691 O O . ASN A 1 84 ? 1.080 14.812 -0.047 1.00 81.75 84 ASN A O 1
ATOM 695 N N . SER A 1 85 ? 1.694 13.096 -1.351 1.00 82.62 85 SER A N 1
ATOM 696 C CA . SER A 1 85 ? 0.666 13.248 -2.380 1.00 82.62 85 SER A CA 1
ATOM 697 C C . SER A 1 85 ? -0.595 12.431 -2.095 1.00 82.62 85 SER A C 1
ATOM 699 O O . SER A 1 85 ? -1.616 12.650 -2.752 1.00 82.62 85 SER A O 1
ATOM 701 N N . LEU A 1 86 ? -0.564 11.546 -1.090 1.00 84.94 86 LEU A N 1
ATOM 702 C CA . LEU A 1 86 ? -1.743 10.816 -0.639 1.00 84.94 86 LEU A CA 1
ATOM 703 C C . LEU A 1 86 ? -2.702 11.767 0.072 1.00 84.94 86 LEU A C 1
ATOM 705 O O . LEU A 1 86 ? -2.353 12.481 1.014 1.00 84.94 86 LEU A O 1
ATOM 709 N N . SER A 1 87 ? -3.972 11.709 -0.321 1.00 85.88 87 SER A N 1
ATOM 710 C CA . SER A 1 87 ? -5.028 12.395 0.416 1.00 85.88 87 SER A CA 1
ATOM 711 C C . SER A 1 87 ? -5.408 11.558 1.637 1.00 85.88 87 SER A C 1
ATOM 713 O O . SER A 1 87 ? -6.220 10.636 1.535 1.00 85.88 87 SER A O 1
ATOM 715 N N . VAL A 1 88 ? -4.798 11.860 2.786 1.00 87.25 88 VAL A N 1
ATOM 716 C CA . VAL A 1 88 ? -5.057 11.160 4.054 1.00 87.25 88 VAL A CA 1
ATOM 717 C C . VAL A 1 88 ? -6.203 11.829 4.811 1.00 87.25 88 VAL A C 1
ATOM 719 O O . VAL A 1 88 ? -6.085 12.977 5.251 1.00 87.25 88 VAL A O 1
ATOM 722 N N . LYS A 1 89 ? -7.306 11.103 5.005 1.00 86.12 89 LYS A N 1
ATOM 723 C CA . LYS A 1 89 ? -8.458 11.539 5.806 1.00 86.12 89 LYS A CA 1
ATOM 724 C C . LYS A 1 89 ? -8.632 10.634 7.016 1.00 86.12 89 LYS A C 1
ATOM 726 O O . LYS A 1 89 ? -8.818 9.435 6.855 1.00 86.12 89 LYS A O 1
ATOM 731 N N . ARG A 1 90 ? -8.624 11.217 8.215 1.00 85.00 90 ARG A N 1
ATOM 732 C CA . ARG A 1 90 ? -8.935 10.520 9.469 1.00 85.00 90 ARG A CA 1
ATOM 733 C C . ARG A 1 90 ? -10.392 10.765 9.843 1.00 85.00 90 ARG A C 1
ATOM 735 O O . ARG A 1 90 ? -10.873 11.889 9.716 1.00 85.00 90 ARG A O 1
ATOM 742 N N . SER A 1 91 ? -11.084 9.738 10.315 1.00 81.12 91 SER A N 1
ATOM 743 C CA . SER A 1 91 ? -12.398 9.886 10.933 1.00 81.12 91 SER A CA 1
ATOM 744 C C . SER A 1 91 ? -12.599 8.841 12.019 1.00 81.12 91 SER A C 1
ATOM 746 O O . SER A 1 91 ? -12.233 7.682 11.848 1.00 81.12 91 SER A O 1
ATOM 748 N N . SER A 1 92 ? -13.228 9.247 13.116 1.00 74.25 92 SER A N 1
ATOM 749 C CA . SER A 1 92 ? -13.759 8.327 14.121 1.00 74.25 92 SER A CA 1
ATOM 750 C C . SER A 1 92 ? -15.127 7.774 13.742 1.00 74.25 92 SER A C 1
ATOM 752 O O . SER A 1 92 ? -15.537 6.730 14.240 1.00 74.25 92 SER A O 1
ATOM 754 N N . SER A 1 93 ? -15.837 8.441 12.828 1.00 69.62 93 SER A N 1
ATOM 755 C CA . SER A 1 93 ? -17.192 8.072 12.450 1.00 69.62 93 SER A CA 1
ATOM 756 C C . SER A 1 93 ? -17.220 7.283 11.152 1.00 69.62 93 SER A C 1
ATOM 758 O O . SER A 1 93 ? -16.816 7.757 10.088 1.00 69.62 93 SER A O 1
ATOM 760 N N . LEU A 1 94 ? -17.876 6.127 11.203 1.00 66.12 94 LEU A N 1
ATOM 761 C CA . LEU A 1 94 ? -18.247 5.379 10.009 1.00 66.12 94 LEU A CA 1
ATOM 762 C C . LEU A 1 94 ? -19.258 6.130 9.136 1.00 66.12 94 LEU A C 1
ATOM 764 O O . LEU A 1 94 ? -19.501 5.699 8.021 1.00 66.12 94 LEU A O 1
ATOM 768 N N . ARG A 1 95 ? -19.835 7.271 9.534 1.00 62.44 95 ARG A N 1
ATOM 769 C CA . ARG A 1 95 ? -20.687 8.069 8.625 1.00 62.44 95 ARG A CA 1
ATOM 770 C C . ARG A 1 95 ? -19.893 8.729 7.495 1.00 62.44 95 ARG A C 1
ATOM 772 O O . ARG A 1 95 ? -20.432 8.917 6.409 1.00 62.44 95 ARG A O 1
ATOM 779 N N . TYR A 1 96 ? -18.597 8.980 7.698 1.00 57.78 96 TYR A N 1
ATOM 780 C CA . TYR A 1 96 ? -17.698 9.446 6.634 1.00 57.78 96 TYR A CA 1
ATOM 781 C C . TYR A 1 96 ? -17.425 8.384 5.561 1.00 57.78 96 TYR A C 1
ATOM 783 O O . TYR A 1 96 ? -16.940 8.709 4.477 1.00 57.78 96 TYR A O 1
ATOM 791 N N . SER A 1 97 ? -17.781 7.126 5.832 1.00 52.53 97 SER A N 1
ATOM 792 C CA . SER A 1 97 ? -17.592 6.018 4.898 1.00 52.53 97 SER A CA 1
ATOM 793 C C . SER A 1 97 ? -18.554 6.036 3.695 1.00 52.53 97 SER A C 1
ATOM 795 O O . SER A 1 97 ? -18.334 5.316 2.729 1.00 52.53 97 SER A O 1
ATOM 797 N N . ASN A 1 98 ? -19.604 6.866 3.710 1.00 54.88 98 ASN A N 1
ATOM 798 C CA . ASN A 1 98 ? -20.522 6.978 2.569 1.00 54.88 98 ASN A CA 1
ATOM 799 C C . ASN A 1 98 ? -19.872 7.665 1.350 1.00 54.88 98 ASN A C 1
ATOM 801 O O . ASN A 1 98 ? -20.385 7.542 0.246 1.00 54.88 98 ASN A O 1
ATOM 805 N N . ASN A 1 99 ? -18.727 8.333 1.540 1.00 57.75 99 ASN A N 1
ATOM 806 C CA . ASN A 1 99 ? -17.904 8.928 0.477 1.00 57.75 99 ASN A CA 1
ATOM 807 C C . ASN A 1 99 ? -16.662 8.076 0.151 1.00 57.75 99 ASN A C 1
ATOM 809 O O . ASN A 1 99 ? -15.637 8.596 -0.300 1.00 57.75 99 ASN A O 1
ATOM 813 N N . ILE A 1 100 ? -16.710 6.779 0.455 1.00 63.59 100 ILE A N 1
ATOM 814 C CA . ILE A 1 100 ? -15.666 5.831 0.082 1.00 63.59 100 ILE A CA 1
ATOM 815 C C . ILE A 1 100 ? -15.782 5.582 -1.423 1.00 63.59 100 ILE A C 1
ATOM 817 O O . ILE A 1 100 ? -16.563 4.754 -1.886 1.00 63.59 100 ILE A O 1
ATOM 821 N N . ASP A 1 101 ? -14.993 6.329 -2.191 1.00 65.38 101 ASP A N 1
ATOM 822 C CA . ASP A 1 101 ? -14.777 6.037 -3.605 1.00 65.38 101 ASP A CA 1
ATOM 823 C C . ASP A 1 101 ? -14.111 4.662 -3.750 1.00 65.38 101 ASP A C 1
ATOM 825 O O . ASP A 1 101 ? -13.247 4.298 -2.950 1.00 65.38 101 ASP A O 1
ATOM 829 N N . LYS A 1 102 ? -14.425 3.931 -4.828 1.00 68.94 102 LYS A N 1
ATOM 830 C CA . LYS A 1 102 ? -13.780 2.642 -5.163 1.00 68.94 102 LYS A CA 1
ATOM 831 C C . LYS A 1 102 ? -12.244 2.725 -5.233 1.00 68.94 102 LYS A C 1
ATOM 833 O O . LYS A 1 102 ? -11.559 1.720 -5.073 1.00 68.94 102 LYS A O 1
ATOM 838 N N . ASN A 1 103 ? -11.696 3.927 -5.424 1.00 75.12 103 ASN A N 1
ATOM 839 C CA . ASN A 1 103 ? -10.265 4.167 -5.615 1.00 75.12 103 ASN A CA 1
ATOM 840 C C . ASN A 1 103 ? -9.518 4.523 -4.315 1.00 75.12 103 ASN A C 1
ATOM 842 O O . ASN A 1 103 ? -8.436 5.111 -4.374 1.00 75.12 103 ASN A O 1
ATOM 846 N N . CYS A 1 104 ? -10.049 4.159 -3.145 1.00 84.88 104 CYS A N 1
ATOM 847 C CA . CYS A 1 104 ? -9.378 4.348 -1.857 1.00 84.88 104 CYS A CA 1
ATOM 848 C C . CYS A 1 104 ? -8.867 3.029 -1.250 1.00 84.88 104 CYS A C 1
ATOM 850 O O . CYS A 1 104 ? -9.087 1.938 -1.777 1.00 84.88 104 CYS A O 1
ATOM 852 N N . PHE A 1 105 ? -8.139 3.137 -0.144 1.00 88.94 105 PHE A N 1
ATOM 853 C CA . PHE A 1 105 ? -7.896 2.024 0.770 1.00 88.94 105 PHE A CA 1
ATOM 854 C C . PHE A 1 105 ? -8.051 2.513 2.208 1.00 88.94 105 PHE A C 1
ATOM 856 O O . PHE A 1 105 ? -7.949 3.714 2.487 1.00 88.94 105 PHE A O 1
ATOM 863 N N . ILE A 1 106 ? -8.363 1.580 3.101 1.00 91.56 106 ILE A N 1
ATOM 864 C CA . ILE A 1 106 ? -8.782 1.880 4.467 1.00 91.56 106 ILE A CA 1
ATOM 865 C C . ILE A 1 106 ? -7.737 1.344 5.435 1.00 91.56 106 ILE A C 1
ATOM 867 O O . ILE A 1 106 ? -7.312 0.200 5.311 1.00 91.56 106 ILE A O 1
ATOM 871 N N . ILE A 1 107 ? -7.361 2.156 6.417 1.00 93.69 107 ILE A N 1
ATOM 872 C CA . ILE A 1 107 ? -6.685 1.713 7.633 1.00 93.69 107 ILE A CA 1
ATOM 873 C C . ILE A 1 107 ? -7.728 1.719 8.745 1.00 93.69 107 ILE A C 1
ATOM 875 O O . ILE A 1 107 ? -8.341 2.752 8.998 1.00 93.69 107 ILE A O 1
ATOM 879 N N . LEU A 1 108 ? -7.938 0.577 9.386 1.00 92.69 108 LEU A N 1
ATOM 880 C CA . LEU A 1 108 ? -8.879 0.387 10.477 1.00 92.69 108 LEU A CA 1
ATOM 881 C C . LEU A 1 108 ? -8.112 0.095 11.763 1.00 92.69 108 LEU A C 1
ATOM 883 O O . LEU A 1 108 ? -7.510 -0.968 11.893 1.00 92.69 108 LEU A O 1
ATOM 887 N N . GLY A 1 109 ? -8.162 1.022 12.711 1.00 91.44 109 GLY A N 1
ATOM 888 C CA . GLY A 1 109 ? -7.708 0.782 14.074 1.00 91.44 109 GLY A CA 1
ATOM 889 C C . GLY A 1 109 ? -8.672 -0.149 14.807 1.00 91.44 109 GLY A C 1
ATOM 890 O O . GLY A 1 109 ? -9.882 0.089 14.817 1.00 91.44 109 GLY A O 1
ATOM 891 N N . ILE A 1 110 ? -8.152 -1.211 15.418 1.00 88.81 110 ILE A N 1
ATOM 892 C CA . ILE A 1 110 ? -8.940 -2.114 16.260 1.00 88.81 110 ILE A CA 1
ATOM 893 C C . ILE A 1 110 ? -9.165 -1.484 17.630 1.00 88.81 110 ILE A C 1
ATOM 895 O O . ILE A 1 110 ? -8.220 -1.188 18.353 1.00 88.81 110 ILE A O 1
ATOM 899 N N . GLY A 1 111 ? -10.436 -1.322 17.984 1.00 81.38 111 GLY A N 1
ATOM 900 C CA . GLY A 1 111 ? -10.869 -1.014 19.342 1.00 81.38 111 GLY A CA 1
ATOM 901 C C . GLY A 1 111 ? -11.792 -2.106 19.876 1.00 81.38 111 GLY A C 1
ATOM 902 O O . GLY A 1 111 ? -12.052 -3.101 19.206 1.00 81.38 111 GLY A O 1
ATOM 903 N N . ASN A 1 112 ? -12.357 -1.880 21.059 1.00 79.31 112 ASN A N 1
ATOM 904 C CA . ASN A 1 112 ? -13.205 -2.864 21.750 1.00 79.31 112 ASN A CA 1
ATOM 905 C C . ASN A 1 112 ? -14.620 -3.021 21.150 1.00 79.31 112 ASN A C 1
ATOM 907 O O . ASN A 1 112 ? -15.434 -3.774 21.678 1.00 79.31 112 ASN A O 1
ATOM 911 N N . ASP A 1 113 ? -14.958 -2.276 20.095 1.00 84.31 113 ASP A N 1
ATOM 912 C CA . ASP A 1 113 ? -16.290 -2.276 19.488 1.00 84.31 113 ASP A CA 1
ATOM 913 C C . ASP A 1 113 ? -16.318 -3.146 18.223 1.00 84.31 113 ASP A C 1
ATOM 915 O O . ASP A 1 113 ? -15.941 -2.716 17.129 1.00 84.31 113 ASP A O 1
ATOM 919 N N . PHE A 1 114 ? -16.811 -4.377 18.368 1.00 85.50 114 PHE A N 1
ATOM 920 C CA . PHE A 1 114 ? -16.972 -5.300 17.244 1.00 85.50 114 PHE A CA 1
ATOM 921 C C . PHE A 1 114 ? -17.935 -4.771 16.168 1.00 85.50 114 PHE A C 1
ATOM 923 O O . PHE A 1 114 ? -17.762 -5.066 14.985 1.00 85.50 114 PHE A O 1
ATOM 930 N N . THR A 1 115 ? -18.940 -3.973 16.541 1.00 87.44 115 THR A N 1
ATOM 931 C CA . THR A 1 115 ? -19.905 -3.413 15.580 1.00 87.44 115 THR A CA 1
ATOM 932 C C . THR A 1 115 ? -19.206 -2.429 14.654 1.00 87.44 115 THR A C 1
ATOM 934 O O . THR A 1 115 ? -19.370 -2.502 13.436 1.00 87.44 115 THR A O 1
ATOM 937 N N . TYR A 1 116 ? -18.348 -1.577 15.222 1.00 86.75 116 TYR A N 1
ATOM 938 C CA . TYR A 1 116 ? -17.503 -0.660 14.461 1.00 86.75 116 TYR A CA 1
ATOM 939 C C . TYR A 1 116 ? -16.609 -1.408 13.463 1.00 86.75 116 TYR A C 1
ATOM 941 O O . TYR A 1 116 ? -16.558 -1.063 12.280 1.00 86.75 116 TYR A O 1
ATOM 949 N N . PHE A 1 117 ? -15.950 -2.475 13.923 1.00 90.62 117 PHE A N 1
ATOM 950 C CA . PHE A 1 117 ? -15.142 -3.329 13.056 1.00 90.62 117 PHE A CA 1
ATOM 951 C C . PHE A 1 117 ? -15.967 -3.929 11.915 1.00 90.62 117 PHE A C 1
ATOM 953 O O . PHE A 1 117 ? -15.591 -3.815 10.746 1.00 90.62 117 PHE A O 1
ATOM 960 N N . LYS A 1 118 ? -17.098 -4.560 12.246 1.00 91.62 118 LYS A N 1
ATOM 961 C CA . LYS A 1 118 ? -17.929 -5.277 11.280 1.00 91.62 118 LYS A CA 1
ATOM 962 C C . LYS A 1 118 ? -18.472 -4.338 10.206 1.00 91.62 118 LYS A C 1
ATOM 964 O O . LYS A 1 118 ? -18.410 -4.665 9.028 1.00 91.62 118 LYS A O 1
ATOM 969 N N . GLU A 1 119 ? -18.938 -3.153 10.585 1.00 88.94 119 GLU A N 1
ATOM 970 C CA . GLU A 1 119 ? -19.420 -2.156 9.627 1.00 88.94 119 GLU A CA 1
ATOM 971 C C . GLU A 1 119 ? -18.317 -1.662 8.677 1.00 88.94 119 GLU A C 1
ATOM 973 O O . GLU A 1 119 ? -18.560 -1.507 7.476 1.00 88.94 119 GLU A O 1
ATOM 978 N N . ALA A 1 120 ? -17.106 -1.414 9.189 1.00 88.94 120 ALA A N 1
ATOM 979 C CA . ALA A 1 120 ? -15.960 -1.045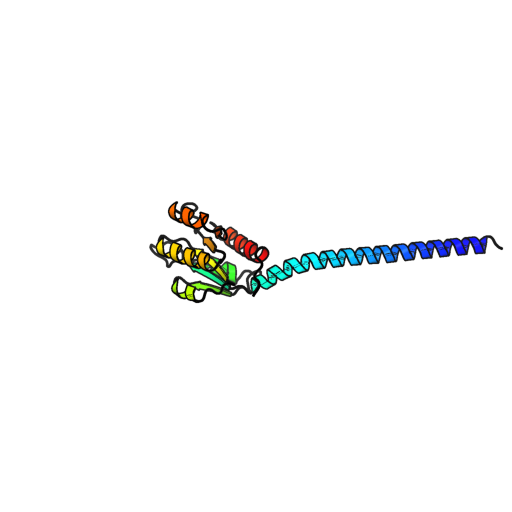 8.359 1.00 88.94 120 ALA A CA 1
ATOM 980 C C . ALA A 1 120 ? -15.590 -2.176 7.386 1.00 88.94 120 ALA A C 1
ATOM 982 O O . ALA A 1 120 ? -15.371 -1.933 6.196 1.00 88.94 120 ALA A O 1
ATOM 983 N N . PHE A 1 121 ? -15.568 -3.411 7.890 1.00 92.06 121 PHE A N 1
ATOM 984 C CA . PHE A 1 121 ? -15.282 -4.611 7.117 1.00 92.06 121 PHE A CA 1
ATOM 985 C C . PHE A 1 121 ? -16.312 -4.838 6.004 1.00 92.06 121 PHE A C 1
ATOM 987 O O . PHE A 1 121 ? -15.930 -4.983 4.843 1.00 92.06 121 PHE A O 1
ATOM 994 N N . ASP A 1 122 ? -17.607 -4.808 6.325 1.00 91.44 122 ASP A N 1
ATOM 995 C CA . ASP A 1 122 ? -18.687 -5.024 5.359 1.00 91.44 122 ASP A CA 1
ATOM 996 C C . ASP A 1 122 ? -18.629 -3.973 4.238 1.00 91.44 122 ASP A C 1
ATOM 998 O O . ASP A 1 122 ? -18.789 -4.297 3.060 1.00 91.44 122 ASP A O 1
ATOM 1002 N N . LYS A 1 123 ? -18.306 -2.714 4.566 1.00 87.31 123 LYS A N 1
ATOM 1003 C CA . LYS A 1 123 ? -18.113 -1.652 3.565 1.00 87.31 123 LYS A CA 1
ATOM 1004 C C . LYS A 1 123 ? -16.894 -1.877 2.684 1.00 87.31 123 LYS A C 1
ATOM 1006 O O . LYS A 1 123 ? -16.992 -1.671 1.472 1.00 87.31 123 LYS A O 1
ATOM 1011 N N . ALA A 1 124 ? -15.769 -2.290 3.263 1.00 89.44 124 ALA A N 1
ATOM 1012 C CA . ALA A 1 124 ? -14.571 -2.610 2.496 1.00 89.44 124 ALA A CA 1
ATOM 1013 C C . ALA A 1 124 ? -14.844 -3.775 1.533 1.00 89.44 124 ALA A C 1
ATOM 1015 O O . ALA A 1 124 ? -14.562 -3.673 0.340 1.00 89.44 124 ALA A O 1
ATOM 1016 N N . LYS A 1 125 ? -15.488 -4.836 2.031 1.00 90.62 125 LYS A N 1
ATOM 1017 C CA . LYS A 1 125 ? -15.839 -6.036 1.269 1.00 90.62 125 LYS A CA 1
ATOM 1018 C C . LYS A 1 125 ? -16.809 -5.741 0.127 1.00 90.62 125 LYS A C 1
ATOM 1020 O O . LYS A 1 125 ? -16.532 -6.112 -1.008 1.00 90.62 125 LYS A O 1
ATOM 1025 N N . ASN A 1 126 ? -17.903 -5.027 0.396 1.00 88.75 126 ASN A N 1
ATOM 1026 C CA . ASN A 1 126 ? -18.922 -4.716 -0.613 1.00 88.75 126 ASN A CA 1
ATOM 1027 C C . ASN A 1 126 ? -18.383 -3.856 -1.767 1.00 88.75 126 ASN A C 1
ATOM 1029 O O . ASN A 1 126 ? -18.890 -3.936 -2.884 1.00 88.75 126 ASN A O 1
ATOM 1033 N N . ASN A 1 127 ? -17.347 -3.053 -1.511 1.00 86.12 127 ASN A N 1
ATOM 1034 C CA . ASN A 1 127 ? -16.730 -2.185 -2.513 1.00 86.12 127 ASN A CA 1
ATOM 1035 C C . ASN A 1 127 ? -15.401 -2.726 -3.071 1.00 86.12 127 ASN A C 1
ATOM 1037 O O . ASN A 1 127 ? -14.793 -2.057 -3.903 1.00 86.12 127 ASN A O 1
ATOM 1041 N N . ASN A 1 128 ? -14.959 -3.920 -2.652 1.00 87.62 128 ASN A N 1
ATOM 1042 C CA . ASN A 1 128 ? -13.656 -4.509 -2.998 1.00 87.62 128 ASN A CA 1
ATOM 1043 C C . ASN A 1 128 ? -12.462 -3.588 -2.685 1.00 87.62 128 ASN A C 1
ATOM 1045 O O . ASN A 1 128 ? -11.543 -3.423 -3.489 1.00 87.62 128 ASN A O 1
ATOM 1049 N N . ILE A 1 129 ? -12.489 -2.964 -1.511 1.00 88.94 129 ILE A N 1
ATOM 1050 C CA . ILE A 1 129 ? -11.474 -2.018 -1.054 1.00 88.94 129 ILE A CA 1
ATOM 1051 C C . ILE A 1 129 ? -10.476 -2.709 -0.139 1.00 88.94 129 ILE A C 1
ATOM 1053 O O . ILE A 1 129 ? -10.854 -3.425 0.790 1.00 88.94 129 ILE A O 1
ATOM 1057 N N . THR A 1 130 ? -9.190 -2.468 -0.375 1.00 90.88 130 THR A N 1
ATOM 1058 C CA . THR A 1 130 ? -8.130 -3.005 0.476 1.00 90.88 130 THR A CA 1
ATOM 1059 C C . THR A 1 130 ? -8.233 -2.448 1.894 1.00 90.88 130 THR A C 1
ATOM 1061 O O . THR A 1 130 ? -8.307 -1.231 2.087 1.00 90.88 130 THR A O 1
ATOM 1064 N N . LEU A 1 131 ? -8.206 -3.348 2.875 1.00 93.19 131 LEU A N 1
ATOM 1065 C CA . LEU A 1 131 ? -8.318 -3.038 4.295 1.00 93.19 131 LEU A CA 1
ATOM 1066 C C . LEU A 1 131 ? -7.010 -3.371 5.021 1.00 93.19 131 LEU A C 1
ATOM 1068 O O . LEU A 1 131 ? -6.561 -4.511 5.015 1.00 93.19 131 LEU A O 1
ATOM 1072 N N . ILE A 1 132 ? -6.408 -2.395 5.683 1.00 95.06 132 ILE A N 1
ATOM 1073 C CA . ILE A 1 132 ? -5.290 -2.608 6.601 1.00 95.06 132 ILE A CA 1
ATOM 1074 C C . ILE A 1 132 ? -5.839 -2.516 8.019 1.00 95.06 132 ILE A C 1
ATOM 1076 O O . ILE A 1 132 ? -6.503 -1.543 8.356 1.00 95.06 132 ILE A O 1
ATOM 1080 N N . ILE A 1 133 ? -5.567 -3.509 8.849 1.00 94.69 133 ILE A N 1
ATOM 1081 C CA . ILE A 1 133 ? -6.083 -3.603 10.212 1.00 94.69 133 ILE A CA 1
ATOM 1082 C C . ILE A 1 133 ? -4.936 -3.348 11.167 1.00 94.69 133 ILE A C 1
ATOM 1084 O O . ILE A 1 133 ? -3.975 -4.110 11.170 1.00 94.69 133 ILE A O 1
ATOM 1088 N N . TYR A 1 134 ? -5.042 -2.292 11.962 1.00 94.50 134 TYR A N 1
ATOM 1089 C CA . TYR A 1 134 ? -4.004 -1.870 12.885 1.00 94.50 134 TYR A CA 1
ATOM 1090 C C . TYR A 1 134 ? -4.378 -2.199 14.328 1.00 94.50 134 TYR A C 1
ATOM 1092 O O . TYR A 1 134 ? -5.438 -1.794 14.800 1.00 94.50 134 TYR A O 1
ATOM 1100 N N . THR A 1 135 ? -3.511 -2.929 15.030 1.00 91.31 135 THR A N 1
ATOM 1101 C CA . THR A 1 135 ? -3.796 -3.440 16.382 1.00 91.31 135 THR A CA 1
ATOM 1102 C C . THR A 1 135 ? -3.002 -2.764 17.503 1.00 91.31 135 THR A C 1
ATOM 1104 O O . THR A 1 135 ? -2.984 -3.268 18.621 1.00 91.31 135 THR A O 1
ATOM 1107 N N . TYR A 1 136 ? -2.351 -1.624 17.237 1.00 88.94 136 TYR A N 1
ATOM 1108 C CA . TYR A 1 136 ? -1.664 -0.807 18.257 1.00 88.94 136 TYR A CA 1
ATOM 1109 C C . TYR A 1 136 ? -0.639 -1.573 19.115 1.00 88.94 136 TYR A C 1
ATOM 1111 O O . TYR A 1 136 ? -0.503 -1.341 20.313 1.00 88.94 136 TYR A O 1
ATOM 1119 N N . GLY A 1 137 ? 0.089 -2.514 18.521 1.00 86.44 137 GLY A N 1
ATOM 1120 C CA . GLY A 1 137 ? 1.083 -3.327 19.223 1.00 86.44 137 GLY A CA 1
ATOM 1121 C C . GLY A 1 137 ? 0.532 -4.618 19.828 1.00 86.44 137 GLY A C 1
ATOM 1122 O O . GLY A 1 137 ? 1.323 -5.467 20.241 1.00 86.44 137 GLY A O 1
ATOM 1123 N N . ASP A 1 138 ? -0.789 -4.811 19.851 1.00 86.81 138 ASP A N 1
ATOM 1124 C CA . ASP A 1 138 ? -1.411 -5.985 20.455 1.00 86.81 138 ASP A CA 1
ATOM 1125 C C . ASP A 1 138 ? -1.724 -7.071 19.414 1.00 86.81 138 ASP A C 1
ATOM 1127 O O . ASP A 1 138 ? -2.618 -6.952 18.577 1.00 86.81 138 ASP A O 1
ATOM 1131 N N . ASN A 1 139 ? -0.994 -8.184 19.484 1.00 83.50 139 ASN A N 1
ATOM 1132 C CA . ASN A 1 139 ? -1.223 -9.359 18.637 1.00 83.50 139 ASN A CA 1
ATOM 1133 C C . ASN A 1 139 ? -2.516 -10.120 18.977 1.00 83.50 139 ASN A C 1
ATOM 1135 O O . ASN A 1 139 ? -2.929 -10.992 18.215 1.00 83.50 139 ASN A O 1
ATOM 1139 N N . ARG A 1 140 ? -3.127 -9.845 20.133 1.00 86.75 140 ARG A N 1
ATOM 1140 C CA . ARG A 1 140 ? -4.308 -10.546 20.656 1.00 86.75 140 ARG A CA 1
ATOM 1141 C C . ARG A 1 140 ? -5.590 -9.730 20.528 1.00 86.75 140 ARG A C 1
ATOM 1143 O O . ARG A 1 140 ? -6.650 -10.256 20.846 1.00 86.75 140 ARG A O 1
ATOM 1150 N N . ALA A 1 141 ? -5.509 -8.502 20.016 1.00 87.12 141 ALA A N 1
ATOM 1151 C CA . ALA A 1 141 ? -6.665 -7.622 19.852 1.00 87.12 141 ALA A CA 1
ATOM 1152 C C . ALA A 1 141 ? -7.754 -8.224 18.942 1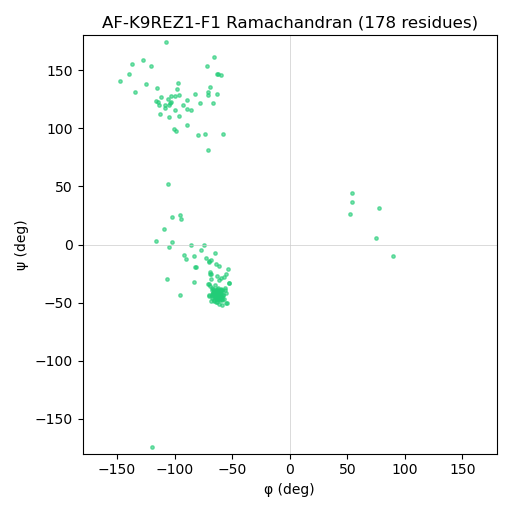.00 87.12 141 ALA A C 1
ATOM 1154 O O . ALA A 1 141 ? -8.937 -7.933 19.094 1.00 87.12 141 ALA A O 1
ATOM 1155 N N . LEU A 1 142 ? -7.367 -9.080 17.990 1.00 90.38 142 LEU A N 1
ATOM 1156 C CA . LEU A 1 142 ? -8.298 -9.763 17.096 1.00 90.38 142 LEU A CA 1
ATOM 1157 C C . LEU A 1 142 ? -8.776 -11.090 17.694 1.00 90.38 142 LEU A C 1
ATOM 1159 O O . LEU A 1 142 ? -8.091 -12.111 17.636 1.00 90.38 142 LEU A O 1
ATOM 1163 N N . GLU A 1 143 ? -10.001 -11.078 18.207 1.00 92.31 143 GLU A N 1
ATOM 1164 C CA . GLU A 1 143 ? -10.734 -12.279 18.623 1.00 92.31 143 GLU A CA 1
ATOM 1165 C C . GLU A 1 143 ? -11.091 -13.214 17.442 1.00 92.31 143 GLU A C 1
ATOM 1167 O O . GLU A 1 143 ? -11.163 -12.760 16.295 1.00 92.31 143 GLU A O 1
ATOM 1172 N N . PRO A 1 144 ? -11.414 -14.503 17.691 1.00 94.00 144 PRO A N 1
ATOM 1173 C CA . PRO A 1 144 ? -11.775 -15.468 16.644 1.00 94.00 144 PRO A CA 1
ATOM 1174 C C . PRO A 1 144 ? -12.897 -15.009 15.703 1.00 94.00 144 PRO A C 1
ATOM 1176 O O . PRO A 1 144 ? -12.879 -15.318 14.512 1.00 94.00 144 PRO A O 1
ATOM 1179 N N . ILE A 1 145 ? -13.862 -14.237 16.212 1.00 94.12 145 ILE A N 1
ATOM 1180 C CA . ILE A 1 145 ? -14.958 -13.704 15.398 1.00 94.12 145 ILE A CA 1
ATOM 1181 C C . ILE A 1 145 ? -14.469 -12.715 14.328 1.00 94.12 145 ILE A C 1
ATOM 1183 O O . ILE A 1 145 ? -14.989 -12.720 13.212 1.00 94.12 145 ILE A O 1
ATOM 1187 N N . HIS A 1 146 ? -13.428 -11.929 14.621 1.00 94.12 146 HIS A N 1
ATOM 1188 C CA . HIS A 1 146 ? -12.793 -11.055 13.639 1.00 94.12 146 HIS A CA 1
ATOM 1189 C C . HIS A 1 146 ? -12.116 -11.886 12.551 1.00 94.12 146 HIS A C 1
ATOM 1191 O O . HIS A 1 146 ? -12.357 -11.665 11.366 1.00 94.12 146 HIS A O 1
ATOM 1197 N N . TRP A 1 147 ? -11.325 -12.888 12.945 1.00 94.62 147 TRP A N 1
ATOM 1198 C CA . TRP A 1 147 ? -10.619 -13.763 12.007 1.00 94.62 147 TRP A CA 1
ATOM 1199 C C . TRP A 1 147 ? -11.567 -14.499 11.064 1.00 94.62 147 TRP A C 1
ATOM 1201 O O . TRP A 1 147 ? -11.288 -14.585 9.871 1.00 94.62 147 TRP A O 1
ATOM 1211 N N . ASN A 1 148 ? -12.720 -14.956 11.557 1.00 94.88 148 ASN A N 1
ATOM 1212 C CA . ASN A 1 148 ? -13.739 -15.587 10.718 1.00 94.88 148 ASN A CA 1
ATOM 1213 C C . ASN A 1 148 ? -14.236 -14.659 9.600 1.00 94.88 148 ASN A C 1
ATOM 1215 O O . ASN A 1 148 ? -14.415 -15.103 8.465 1.00 94.88 148 ASN A O 1
ATOM 1219 N N . LEU A 1 149 ? -14.428 -13.369 9.895 1.00 94.81 149 LEU A N 1
ATOM 1220 C CA . LEU A 1 149 ? -14.790 -12.381 8.879 1.00 94.81 149 LEU A CA 1
ATOM 1221 C C . LEU A 1 149 ? -13.633 -12.142 7.908 1.00 94.81 149 LEU A C 1
ATOM 1223 O O . LEU A 1 149 ? -13.834 -12.227 6.696 1.00 94.81 149 LEU A O 1
ATOM 1227 N N . LEU A 1 150 ? -12.424 -11.917 8.421 1.00 94.19 150 LEU A N 1
ATOM 1228 C CA . LEU A 1 150 ? -11.243 -11.632 7.604 1.00 94.19 150 LEU A CA 1
ATOM 1229 C C . LEU A 1 150 ? -10.906 -12.762 6.639 1.00 94.19 150 LEU A C 1
ATOM 1231 O O . LEU A 1 150 ? -10.704 -12.502 5.460 1.00 94.19 150 LEU A O 1
ATOM 1235 N N . ASN A 1 151 ? -10.984 -14.014 7.083 1.00 93.88 151 ASN A N 1
ATOM 1236 C CA . ASN A 1 151 ? -10.749 -15.181 6.233 1.00 93.88 151 ASN A CA 1
ATOM 1237 C C . ASN A 1 151 ? -11.740 -15.283 5.055 1.00 93.88 151 ASN A C 1
ATOM 1239 O O . ASN A 1 151 ? -11.468 -15.977 4.079 1.00 93.88 151 ASN A O 1
ATOM 1243 N N . SER A 1 152 ? -12.883 -14.587 5.114 1.00 93.88 152 SER A N 1
ATOM 1244 C CA . SER A 1 152 ? -13.862 -14.520 4.020 1.00 93.88 152 SER A CA 1
ATOM 1245 C C . SER A 1 152 ? -13.564 -13.437 2.972 1.00 93.88 152 SER A C 1
ATOM 1247 O O . SER A 1 152 ? -14.349 -13.256 2.035 1.00 93.88 152 SER A O 1
ATOM 1249 N N . TYR A 1 153 ? -12.483 -12.675 3.141 1.00 93.44 153 TYR A N 1
ATOM 1250 C CA . TYR A 1 153 ? -12.115 -11.560 2.281 1.00 93.44 153 TYR A CA 1
ATOM 1251 C C . TYR A 1 153 ? -10.629 -11.621 1.939 1.00 93.44 153 TYR A C 1
ATOM 1253 O O . TYR A 1 153 ? -9.797 -11.790 2.809 1.00 93.44 153 TYR A O 1
ATOM 1261 N N . GLN A 1 154 ? -10.266 -11.486 0.665 1.00 89.94 154 GLN A N 1
ATOM 1262 C CA . GLN A 1 154 ? -8.870 -11.672 0.232 1.00 89.94 154 GLN A CA 1
ATOM 1263 C C . GLN A 1 154 ? -8.030 -10.380 0.253 1.00 89.94 154 GLN A C 1
ATOM 1265 O O . GLN A 1 154 ? -6.813 -10.438 0.126 1.00 89.94 154 GLN A O 1
ATOM 1270 N N . TRP A 1 155 ? -8.661 -9.207 0.391 1.00 90.00 155 TRP A N 1
ATOM 1271 C CA . TRP A 1 155 ? -7.990 -7.903 0.281 1.00 90.00 155 TRP A CA 1
ATOM 1272 C C . TRP A 1 155 ? -7.819 -7.246 1.652 1.00 90.00 155 TRP A C 1
ATOM 1274 O O . TRP A 1 155 ? -8.221 -6.097 1.850 1.00 90.00 155 TRP A O 1
ATOM 1284 N N . TYR A 1 156 ? -7.238 -7.974 2.605 1.00 93.38 156 TYR A N 1
ATOM 1285 C CA . TYR A 1 156 ? -6.867 -7.411 3.899 1.00 93.38 156 TYR A CA 1
ATOM 1286 C C . TYR A 1 156 ? -5.406 -7.678 4.254 1.00 93.38 156 TYR A C 1
ATOM 1288 O O . TYR A 1 156 ? -4.777 -8.600 3.740 1.00 93.38 156 TYR A O 1
ATOM 1296 N N . SER A 1 157 ? -4.883 -6.861 5.158 1.00 94.19 157 SER A N 1
ATOM 1297 C CA . SER A 1 157 ? -3.601 -7.069 5.822 1.00 94.19 157 SER A CA 1
ATOM 1298 C C . SER A 1 157 ? -3.741 -6.678 7.288 1.00 94.19 157 SER A C 1
ATOM 1300 O O . SER A 1 157 ? -4.509 -5.774 7.613 1.00 94.19 157 SER A O 1
ATOM 1302 N N . VAL A 1 158 ? -3.028 -7.361 8.180 1.00 94.19 158 VAL A N 1
ATOM 1303 C CA . VAL A 1 158 ? -3.003 -7.042 9.614 1.00 94.19 158 VAL A CA 1
ATOM 1304 C C . VAL A 1 158 ? -1.617 -6.523 9.957 1.00 94.19 158 VAL A C 1
ATOM 1306 O O . VAL A 1 158 ? -0.609 -7.169 9.669 1.00 94.19 158 VAL A O 1
ATOM 1309 N N . CYS A 1 159 ? -1.558 -5.355 10.581 1.00 93.25 159 CYS A N 1
ATOM 1310 C CA . CYS A 1 159 ? -0.333 -4.733 11.040 1.00 93.25 159 CYS A CA 1
ATOM 1311 C C . CYS A 1 159 ? -0.418 -4.422 12.534 1.00 93.25 159 CYS A C 1
ATOM 1313 O O . CYS A 1 159 ? -1.424 -3.967 13.068 1.00 93.25 159 CYS A O 1
ATOM 1315 N N . VAL A 1 160 ? 0.690 -4.686 13.212 1.00 90.88 160 VAL A N 1
ATOM 1316 C CA . VAL A 1 160 ? 0.770 -4.587 14.670 1.00 90.88 160 VAL A CA 1
ATOM 1317 C C . VAL A 1 160 ? 1.576 -3.358 15.066 1.00 90.88 160 VAL A C 1
ATOM 1319 O O . VAL A 1 160 ? 1.320 -2.755 16.094 1.00 90.88 160 VAL A O 1
ATOM 1322 N N . THR A 1 161 ? 2.536 -2.942 14.239 1.00 90.56 161 THR A N 1
ATOM 1323 C CA . THR A 1 161 ? 3.446 -1.832 14.542 1.00 90.56 161 THR A CA 1
ATOM 1324 C C . THR A 1 161 ? 3.335 -0.712 13.506 1.00 90.56 161 THR A C 1
ATOM 1326 O O . THR A 1 161 ? 3.032 -0.999 12.340 1.00 90.56 161 THR A O 1
ATOM 1329 N N . PRO A 1 162 ? 3.651 0.546 13.875 1.00 89.62 162 PRO A N 1
ATOM 1330 C CA . PRO A 1 162 ? 3.665 1.668 12.934 1.00 89.62 162 PRO A CA 1
ATOM 1331 C C . PRO A 1 162 ? 4.563 1.413 11.717 1.00 89.62 162 PRO A C 1
ATOM 1333 O O . PRO A 1 162 ? 4.178 1.664 10.579 1.00 89.62 162 PRO A O 1
ATOM 1336 N N . LEU A 1 163 ? 5.750 0.833 11.925 1.00 91.12 163 LEU A N 1
ATOM 1337 C CA . LEU A 1 163 ? 6.671 0.520 10.830 1.00 91.12 163 LEU A CA 1
ATOM 1338 C C . LEU A 1 163 ? 6.074 -0.499 9.848 1.00 91.12 163 LEU A C 1
ATOM 1340 O O . LEU A 1 163 ? 6.225 -0.365 8.628 1.00 91.12 163 LEU A O 1
ATOM 1344 N N . ARG A 1 164 ? 5.369 -1.515 10.367 1.00 92.50 164 ARG A N 1
ATOM 1345 C CA . ARG A 1 164 ? 4.672 -2.478 9.514 1.00 92.50 164 ARG A CA 1
ATOM 1346 C C . ARG A 1 164 ? 3.526 -1.805 8.768 1.00 92.50 164 ARG A C 1
ATOM 1348 O O . ARG A 1 164 ? 3.397 -2.050 7.577 1.00 92.50 164 ARG A O 1
ATOM 1355 N N . LEU A 1 165 ? 2.763 -0.926 9.420 1.00 92.44 165 LEU A N 1
ATOM 1356 C CA . LEU A 1 165 ? 1.703 -0.145 8.780 1.00 92.44 165 LEU A CA 1
ATOM 1357 C C . LEU A 1 165 ? 2.235 0.638 7.568 1.00 92.44 165 LEU A C 1
ATOM 1359 O O . LEU A 1 165 ? 1.699 0.499 6.473 1.00 92.44 165 LEU A O 1
ATOM 1363 N N . ILE A 1 166 ? 3.335 1.377 7.729 1.00 92.44 166 ILE A N 1
ATOM 1364 C CA . ILE A 1 166 ? 4.000 2.097 6.631 1.00 92.44 166 ILE A CA 1
ATOM 1365 C C . ILE A 1 166 ? 4.419 1.156 5.492 1.00 92.44 166 ILE A C 1
ATOM 1367 O O . ILE A 1 166 ? 4.196 1.452 4.315 1.00 92.44 166 ILE A O 1
ATOM 1371 N N . SER A 1 167 ? 4.990 0.002 5.838 1.00 92.75 167 SER A N 1
ATOM 1372 C CA . SER A 1 167 ? 5.418 -0.997 4.852 1.00 92.75 167 SER A CA 1
ATOM 1373 C C . SER A 1 167 ? 4.234 -1.567 4.059 1.00 92.75 167 SER A C 1
ATOM 1375 O O . SER A 1 167 ? 4.317 -1.713 2.842 1.00 92.75 167 SER A O 1
ATOM 1377 N N . GLU A 1 168 ? 3.112 -1.848 4.725 1.00 93.06 168 GLU A N 1
ATOM 1378 C CA . GLU A 1 168 ? 1.885 -2.336 4.084 1.00 93.06 168 GLU A CA 1
ATOM 1379 C C . GLU A 1 168 ? 1.270 -1.285 3.154 1.00 93.06 168 GLU A C 1
ATOM 1381 O O . GLU A 1 168 ? 0.885 -1.616 2.032 1.00 93.06 168 GLU A O 1
ATOM 1386 N N . ILE A 1 169 ? 1.248 -0.010 3.565 1.00 92.44 169 ILE A N 1
ATOM 1387 C CA . ILE A 1 169 ? 0.806 1.102 2.709 1.00 92.44 169 ILE A CA 1
ATOM 1388 C C . ILE A 1 169 ? 1.623 1.115 1.412 1.00 92.44 169 ILE A C 1
ATOM 1390 O O . ILE A 1 169 ? 1.056 1.114 0.318 1.00 92.44 169 ILE A O 1
ATOM 1394 N N . PHE A 1 170 ? 2.952 1.063 1.512 1.00 91.25 170 PHE A N 1
ATOM 1395 C CA . PHE A 1 170 ? 3.824 1.035 0.339 1.00 91.25 170 PHE A CA 1
ATOM 1396 C C . PHE A 1 170 ? 3.602 -0.209 -0.540 1.00 91.25 170 PHE A C 1
ATOM 1398 O O . PHE A 1 170 ? 3.517 -0.105 -1.768 1.00 91.25 170 PHE A O 1
ATOM 1405 N N . ASN A 1 171 ? 3.464 -1.391 0.066 1.00 90.31 171 ASN A N 1
ATOM 1406 C CA . ASN A 1 171 ? 3.212 -2.639 -0.660 1.00 90.31 171 ASN A CA 1
ATOM 1407 C C . ASN A 1 171 ? 1.898 -2.580 -1.446 1.00 90.31 171 ASN A C 1
ATOM 1409 O O . ASN A 1 171 ? 1.851 -2.977 -2.613 1.00 90.31 171 ASN A O 1
ATOM 1413 N N . ILE A 1 172 ? 0.843 -2.032 -0.846 1.00 89.06 172 ILE A N 1
ATOM 1414 C CA . ILE A 1 172 ? -0.454 -1.878 -1.505 1.00 89.06 172 ILE A CA 1
ATOM 1415 C C . ILE A 1 172 ? -0.345 -0.917 -2.691 1.00 89.06 172 ILE A C 1
ATOM 1417 O O . ILE A 1 172 ? -0.824 -1.225 -3.785 1.00 89.06 172 ILE A O 1
ATOM 1421 N N . LEU A 1 173 ? 0.331 0.218 -2.500 1.00 87.38 173 LEU A N 1
ATOM 1422 C CA . LEU A 1 173 ? 0.522 1.233 -3.537 1.00 87.38 173 LEU A CA 1
ATOM 1423 C C . LEU A 1 173 ? 1.433 0.767 -4.678 1.00 87.38 173 LEU A C 1
ATOM 1425 O O . LEU A 1 173 ? 1.250 1.196 -5.813 1.00 87.38 173 LEU A O 1
ATOM 1429 N N . SER A 1 174 ? 2.386 -0.126 -4.428 1.00 85.06 174 SER A N 1
ATOM 1430 C CA . SER A 1 174 ? 3.255 -0.680 -5.475 1.00 85.06 174 SER A CA 1
ATOM 1431 C C . SER A 1 174 ? 2.610 -1.850 -6.232 1.00 85.06 174 SER A C 1
ATOM 1433 O O . SER A 1 174 ? 2.834 -2.020 -7.435 1.00 85.06 174 SER A O 1
ATOM 1435 N N . THR A 1 175 ? 1.773 -2.643 -5.558 1.00 81.19 175 THR A N 1
ATOM 1436 C CA . THR A 1 175 ? 1.301 -3.934 -6.084 1.00 81.19 175 THR A CA 1
ATOM 1437 C C . THR A 1 175 ? -0.049 -3.848 -6.778 1.00 81.19 175 THR A C 1
ATOM 1439 O O . THR A 1 175 ? -0.221 -4.423 -7.855 1.00 81.19 175 THR A O 1
ATOM 1442 N N . PHE A 1 176 ? -1.018 -3.129 -6.221 1.00 76.75 176 PHE A N 1
ATOM 1443 C CA . PHE A 1 176 ? -2.381 -3.152 -6.747 1.00 76.75 176 PHE A CA 1
ATOM 1444 C C . PHE A 1 176 ? -2.565 -2.089 -7.819 1.00 76.75 176 PHE A C 1
ATOM 1446 O O . PHE A 1 176 ? -2.254 -0.924 -7.605 1.00 76.75 176 PHE A O 1
ATOM 145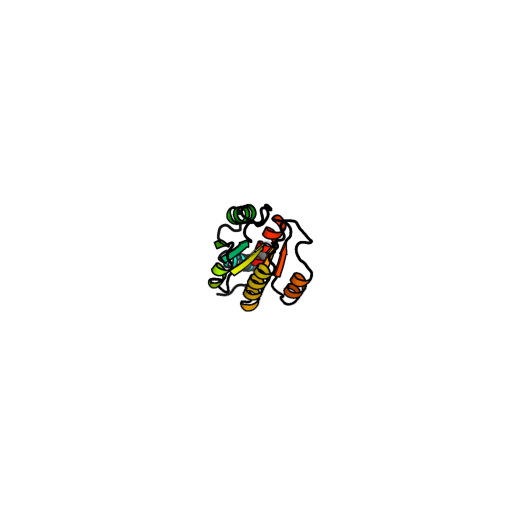3 N N . ASP A 1 177 ? -3.006 -2.491 -9.012 1.00 68.19 177 ASP A N 1
ATOM 1454 C CA . ASP A 1 177 ? -3.246 -1.536 -10.091 1.00 68.19 177 ASP A CA 1
ATOM 1455 C C . ASP A 1 177 ? -4.643 -0.945 -9.969 1.00 68.19 177 ASP A C 1
ATOM 1457 O O . ASP A 1 177 ? -5.623 -1.671 -10.111 1.00 68.19 177 ASP A O 1
ATOM 1461 N N . PHE A 1 178 ? -4.730 0.360 -9.730 1.00 62.56 178 PHE A N 1
ATOM 1462 C CA . PHE A 1 178 ? -6.007 1.059 -9.750 1.00 62.56 178 PHE A CA 1
ATOM 1463 C C . PHE A 1 178 ? -6.156 1.764 -11.089 1.00 62.56 178 PHE A C 1
ATOM 1465 O O . PHE A 1 178 ? -5.351 2.621 -11.464 1.00 62.56 178 PHE A O 1
ATOM 1472 N N . LYS A 1 179 ? -7.160 1.318 -11.842 1.00 53.75 179 LYS A N 1
ATOM 1473 C CA . LYS A 1 179 ? -7.644 1.993 -13.040 1.00 53.75 179 LYS A CA 1
ATOM 1474 C C . LYS A 1 179 ? -8.843 2.833 -12.618 1.00 53.75 179 LYS A C 1
ATOM 1476 O O . LYS A 1 179 ? -9.716 2.309 -11.929 1.00 53.75 179 LYS A O 1
ATOM 1481 N N . ASP A 1 180 ? -8.813 4.109 -12.987 1.00 49.91 180 ASP A N 1
ATOM 1482 C CA . ASP A 1 180 ? -9.983 4.987 -12.930 1.00 49.91 180 ASP A CA 1
ATOM 1483 C C . ASP A 1 180 ? -11.117 4.441 -13.808 1.00 49.91 180 ASP A C 1
ATOM 1485 O O . ASP A 1 180 ? -10.807 3.884 -14.892 1.00 49.91 180 ASP A O 1
#

Secondary structure (DSSP, 8-state):
--HHHHHHHHHHHHHHHHHHHHHHHHHHHHHHHHHHHHHHHHHHHHHHHHTTSEEEEE-----SS-----HHHHHHHHHSTTTTTSEEEEES-GGGGGG--TTEEEEEE--S-HHHHHHHHHHHHHTT--EEEE-TT-TTSS-HHHHHHHTT-SSEEEE-SHHHHHHHHHHHHHH-----

Sequence (180 aa):
MDAQNIFQALTSADALRSLIFTLISMGIGAFITYKFLFFIYRKEMKLFRNFKRKLIVLAPENKYGQNMNMEDEVEIIKTNPLFNSLSVKRSSSLRYSNNIDKNCFIILGIGNDFTYFKEAFDKAKNNNITLIIYTYGDNRALEPIHWNLLNSYQWYSVCVTPLRLISEIFNILSTFDFKD

Radius of gyra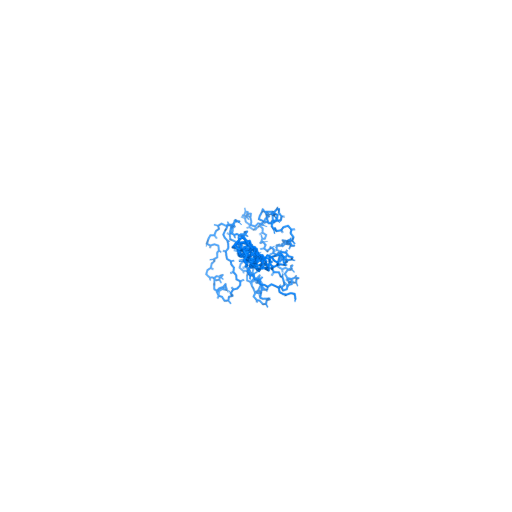tion: 28.09 Å; Cα contacts (8 Å, |Δi|>4): 197; chains: 1; bounding box: 74×30×86 Å